Protein AF-A0A2I0QB72-F1 (afdb_monomer_lite)

pLDDT: mean 85.29, std 13.15, range [43.56, 97.94]

Secondary structure (DSSP, 8-state):
---HHHHHHHHTTEEPPPPS-TT--PPPPHHHH--TT-EEGGGT-TT--HHHHHHHSSSTT--HHHHHHHHHHHHHHHHHHHHIIIIITSTT--TTS--HHHHHHSGGGTHHHHHHHHHHHHHHHHHH-----TTTSTTT--HHHHHHHHHEEE-TTS-EEEE-HHHHHHHHHHHHHHHHSPPP---------

Foldseek 3Di:
DEDPVLLVVLLQQEAADDDPDPVDPADADPSRHGHPVNHYLCVLPVCLHLVNLLLLDADPPDHNVVSNVVSSVLSSVLSVVLCCLQAVPDPPHDPPDYCHVVSVVPVVLCSQLSSLSSNLVSLVSLLPGPDPPVVPCPDDRDNVVSVCQACNDADPVRHGPGHHSVNSNVVSSVSSNCVSPPDDPPPPDDPPD

Sequence (193 aa):
MYSSESISLLTNRIGWGELLNSEVTIVVSEDNLTATSLRKVNAFHSLASVENIYSAVAETDMEEAPFNEFLSSMRAQAVIEVMTAILDQHHLYDEAIDYSSIITAKVKIFDDAIGYCIAIKALELFISTGRKNLTERNASLNFQTLKVELEGAKNDKGFTIAKGIILKKELAIQKAQRILFPNEILINGDPIW

Structure (mmCIF, N/CA/C/O backbone):
data_AF-A0A2I0QB72-F1
#
_entry.id   AF-A0A2I0QB72-F1
#
loop_
_atom_site.group_PDB
_atom_site.id
_atom_site.type_symbol
_atom_site.label_atom_id
_atom_site.label_alt_id
_atom_site.label_comp_id
_atom_site.label_asym_id
_atom_site.label_entity_id
_atom_site.label_seq_id
_atom_site.pdbx_PDB_ins_code
_atom_site.Cartn_x
_atom_site.Cartn_y
_atom_site.Cartn_z
_atom_site.occupancy
_atom_site.B_iso_or_equiv
_atom_site.auth_seq_id
_atom_site.auth_comp_id
_atom_site.auth_asym_id
_atom_site.auth_atom_id
_atom_site.pdbx_PDB_model_num
ATOM 1 N N . MET A 1 1 ? 16.657 7.280 -10.598 1.00 82.12 1 MET A N 1
ATOM 2 C CA . MET A 1 1 ? 15.715 8.258 -9.992 1.00 82.12 1 MET A CA 1
ATOM 3 C C . MET A 1 1 ? 14.314 8.134 -10.599 1.00 82.12 1 MET A C 1
ATOM 5 O O . MET A 1 1 ? 14.160 7.544 -11.665 1.00 82.12 1 MET A O 1
ATOM 9 N N . TYR A 1 2 ? 13.292 8.685 -9.934 1.00 87.38 2 TYR A N 1
ATOM 10 C CA . TYR A 1 2 ? 11.917 8.802 -10.444 1.00 87.38 2 TYR A CA 1
ATOM 11 C C . TYR A 1 2 ? 11.277 10.131 -10.012 1.00 87.38 2 TYR A C 1
ATOM 13 O O . TYR A 1 2 ? 11.632 10.692 -8.975 1.00 87.38 2 TYR A O 1
ATOM 21 N N . SER A 1 3 ? 10.351 10.651 -10.819 1.00 87.88 3 SER A N 1
ATOM 22 C CA . SER A 1 3 ? 9.734 11.966 -10.616 1.00 87.88 3 SER A CA 1
ATOM 23 C C . SER A 1 3 ? 8.677 11.993 -9.501 1.00 87.88 3 SER A C 1
ATOM 25 O O . SER A 1 3 ? 8.011 10.995 -9.214 1.00 87.88 3 SER A O 1
ATOM 27 N N . SER A 1 4 ? 8.443 13.176 -8.920 1.00 87.69 4 SER A N 1
ATOM 28 C CA . SER A 1 4 ? 7.319 13.427 -7.998 1.00 87.69 4 SER A CA 1
ATOM 29 C C . SER A 1 4 ? 5.952 13.211 -8.659 1.00 87.69 4 SER A C 1
ATOM 31 O O . SER A 1 4 ? 4.985 12.825 -7.999 1.00 87.69 4 SER A O 1
ATOM 33 N N . GLU A 1 5 ? 5.876 13.400 -9.976 1.00 88.75 5 GLU A N 1
ATOM 34 C CA . GLU A 1 5 ? 4.700 13.081 -10.782 1.00 88.75 5 GLU A CA 1
ATOM 35 C C . GLU A 1 5 ? 4.398 11.577 -10.760 1.00 88.75 5 GLU A C 1
ATOM 37 O O . GLU A 1 5 ? 3.249 11.188 -10.562 1.00 88.75 5 GLU A O 1
ATOM 42 N N . SER A 1 6 ? 5.426 10.723 -10.855 1.00 88.25 6 SER A N 1
ATOM 43 C CA . SER A 1 6 ? 5.262 9.265 -10.762 1.00 88.25 6 SER A CA 1
ATOM 44 C C . SER A 1 6 ? 4.681 8.853 -9.403 1.00 88.25 6 SER A C 1
ATOM 46 O O . SER A 1 6 ? 3.774 8.024 -9.339 1.00 88.25 6 SER A O 1
ATOM 48 N N . ILE A 1 7 ? 5.143 9.479 -8.315 1.00 89.75 7 ILE A N 1
ATOM 49 C CA . ILE A 1 7 ? 4.622 9.251 -6.955 1.00 89.75 7 ILE A CA 1
ATOM 50 C C . ILE A 1 7 ? 3.162 9.711 -6.841 1.00 89.75 7 ILE A C 1
ATOM 52 O O . ILE A 1 7 ? 2.317 8.992 -6.301 1.00 89.75 7 ILE A O 1
ATOM 56 N N . SER A 1 8 ? 2.850 10.893 -7.375 1.00 89.88 8 SER A N 1
ATOM 57 C CA . SER A 1 8 ? 1.498 11.464 -7.340 1.00 89.88 8 SER A CA 1
ATOM 58 C C . SER A 1 8 ? 0.511 10.589 -8.112 1.00 89.88 8 SER A C 1
ATOM 60 O O . SER A 1 8 ? -0.581 10.287 -7.629 1.00 89.88 8 SER A O 1
ATOM 62 N N . LEU A 1 9 ? 0.932 10.096 -9.278 1.00 92.44 9 LEU A N 1
ATOM 63 C CA . LEU A 1 9 ? 0.144 9.177 -10.085 1.00 92.44 9 LEU A CA 1
ATOM 64 C C . LEU A 1 9 ? -0.150 7.883 -9.318 1.00 92.44 9 LEU A C 1
ATOM 66 O O . LEU A 1 9 ? -1.288 7.410 -9.329 1.00 92.44 9 LEU A O 1
ATOM 70 N N . LEU A 1 10 ? 0.853 7.319 -8.639 1.00 93.69 10 LEU A N 1
ATOM 71 C CA . LEU A 1 10 ? 0.703 6.082 -7.872 1.00 93.69 10 LEU A CA 1
ATOM 72 C C . LEU A 1 10 ? -0.165 6.255 -6.616 1.00 93.69 10 LEU A C 1
ATOM 74 O O . LEU A 1 10 ? -0.936 5.356 -6.281 1.00 93.69 10 LEU A O 1
ATOM 78 N N . THR A 1 11 ? -0.113 7.421 -5.967 1.00 93.62 11 THR A N 1
ATOM 79 C CA . THR A 1 11 ? -0.928 7.745 -4.776 1.00 93.62 11 THR A CA 1
ATOM 80 C C . THR A 1 11 ? -2.422 7.647 -5.058 1.00 93.62 11 THR A C 1
ATOM 82 O O . THR A 1 11 ? -3.173 7.101 -4.250 1.00 93.62 11 THR A O 1
ATOM 85 N N . ASN A 1 12 ? -2.844 8.062 -6.251 1.00 92.00 12 ASN A N 1
ATOM 86 C CA . ASN A 1 12 ? -4.247 8.038 -6.658 1.00 92.00 12 ASN A CA 1
ATOM 87 C C . ASN A 1 12 ? -4.675 6.707 -7.302 1.00 92.00 12 ASN A C 1
ATOM 89 O O . ASN A 1 12 ? -5.779 6.602 -7.846 1.00 92.00 12 ASN A O 1
ATOM 93 N N . ARG A 1 13 ? -3.826 5.668 -7.295 1.00 94.62 13 ARG A N 1
ATOM 94 C CA . ARG A 1 13 ? -4.185 4.346 -7.842 1.00 94.62 13 ARG A CA 1
ATOM 95 C C . ARG A 1 13 ? -5.214 3.652 -6.973 1.00 94.62 13 ARG A C 1
ATOM 97 O O . ARG A 1 13 ? -6.205 3.162 -7.512 1.00 94.62 13 ARG A O 1
ATOM 104 N N . ILE A 1 14 ? -4.991 3.615 -5.662 1.00 96.00 14 ILE A N 1
ATOM 105 C CA . ILE A 1 14 ? -5.842 2.914 -4.697 1.00 96.00 14 ILE A CA 1
ATOM 106 C C . ILE A 1 14 ? -6.618 3.943 -3.872 1.00 96.00 14 ILE A C 1
ATOM 108 O O . ILE A 1 14 ? -6.032 4.866 -3.309 1.00 96.00 14 ILE A O 1
ATOM 112 N N . GLY A 1 15 ? -7.937 3.782 -3.804 1.00 94.06 15 GLY A N 1
ATOM 113 C CA . GLY A 1 15 ? -8.815 4.649 -3.013 1.00 94.06 15 GLY A CA 1
ATOM 114 C C . GLY A 1 15 ? -9.387 3.939 -1.793 1.00 94.06 15 GLY A C 1
ATOM 115 O O . GLY A 1 15 ? -9.301 2.716 -1.653 1.00 94.06 15 GLY A O 1
ATOM 116 N N . TRP A 1 16 ? -10.018 4.706 -0.919 1.00 94.25 16 TRP A N 1
ATOM 117 C CA . TRP A 1 16 ? -10.767 4.201 0.221 1.00 94.25 16 TRP A CA 1
ATOM 118 C C . TRP A 1 16 ? -12.154 3.705 -0.202 1.00 94.25 16 TRP A C 1
ATOM 120 O O . TRP A 1 16 ? -12.750 4.180 -1.179 1.00 94.25 16 TRP A O 1
ATOM 130 N N . GLY A 1 17 ? -12.633 2.673 0.494 1.00 87.94 17 GLY A N 1
ATOM 131 C CA . GLY A 1 17 ? -13.992 2.167 0.319 1.00 87.94 17 GLY A CA 1
ATOM 132 C C . GLY A 1 17 ? -15.017 3.137 0.900 1.00 87.94 17 GLY A C 1
ATOM 133 O O . GLY A 1 17 ? -14.684 3.939 1.770 1.00 87.94 17 GLY A O 1
ATOM 134 N N . GLU A 1 18 ? -16.249 3.053 0.408 1.00 83.31 18 GLU A N 1
ATOM 135 C CA . GLU A 1 18 ? -17.384 3.722 1.046 1.00 83.31 18 GLU A CA 1
ATOM 136 C C . GLU A 1 18 ? -17.623 3.154 2.446 1.00 83.31 18 GLU A C 1
ATOM 138 O O . GLU A 1 18 ? -17.204 2.032 2.756 1.00 83.31 18 GLU A O 1
ATOM 143 N N . LEU A 1 19 ? -18.308 3.940 3.275 1.00 81.31 19 LEU A N 1
ATOM 144 C CA . LEU A 1 19 ? -18.698 3.512 4.607 1.00 81.31 19 LEU A CA 1
ATOM 145 C C . LEU A 1 19 ? -19.712 2.362 4.506 1.00 81.31 19 LEU A C 1
ATOM 147 O O . LEU A 1 19 ? -20.738 2.458 3.839 1.00 81.31 19 LEU A O 1
ATOM 151 N N . LEU A 1 20 ? -19.398 1.265 5.178 1.00 73.94 20 LEU A N 1
ATOM 152 C CA . LEU A 1 20 ? -20.201 0.069 5.366 1.00 73.94 20 LEU A CA 1
ATOM 153 C C . LEU A 1 20 ? -21.247 0.251 6.473 1.00 73.94 20 LEU A C 1
ATOM 155 O O . LEU A 1 20 ? -22.290 -0.398 6.415 1.00 73.94 20 LEU A O 1
ATOM 159 N N . ASN A 1 21 ? -20.978 1.096 7.479 1.00 70.56 21 ASN A N 1
ATOM 160 C CA . ASN A 1 21 ? -21.914 1.367 8.574 1.00 70.56 21 ASN A CA 1
ATOM 161 C C . ASN A 1 21 ? -22.437 2.812 8.530 1.00 70.56 21 ASN A C 1
ATOM 163 O O . ASN A 1 21 ? -21.672 3.766 8.652 1.00 70.56 21 ASN A O 1
ATOM 167 N N . SER A 1 22 ? -23.760 2.961 8.420 1.00 63.12 22 SER A N 1
ATOM 168 C CA . SER A 1 22 ? -24.466 4.248 8.409 1.00 63.12 22 SER A CA 1
ATOM 169 C C . SER A 1 22 ? -24.467 4.985 9.754 1.00 63.12 22 SER A C 1
ATOM 171 O O . SER A 1 22 ? -24.901 6.130 9.815 1.00 63.12 22 SER A O 1
ATOM 173 N N . GLU A 1 23 ? -24.034 4.338 10.838 1.00 69.00 23 GLU A N 1
ATOM 174 C CA . GLU A 1 23 ? -23.958 4.942 12.177 1.00 69.00 23 GLU A CA 1
ATOM 175 C C . GLU A 1 23 ? -22.730 5.848 12.362 1.00 69.00 23 GLU A C 1
ATOM 177 O O . GLU A 1 23 ? -22.681 6.640 13.300 1.00 69.00 23 GLU A O 1
ATOM 182 N N . VAL A 1 24 ? -21.740 5.754 11.468 1.00 68.50 24 VAL A N 1
ATOM 183 C CA . VAL A 1 24 ? -20.524 6.570 11.513 1.00 68.50 24 VAL A CA 1
ATOM 184 C C . VAL A 1 24 ? -20.750 7.856 10.716 1.00 68.50 24 VAL A C 1
ATOM 186 O O . VAL A 1 24 ? -20.914 7.820 9.501 1.00 68.50 24 VAL A O 1
ATOM 189 N N . THR A 1 25 ? -20.736 9.008 11.388 1.00 72.69 25 THR A N 1
ATOM 190 C CA . THR A 1 25 ? -21.091 10.316 10.800 1.00 72.69 25 THR A CA 1
ATOM 191 C C . THR A 1 25 ? -19.947 11.024 10.065 1.00 72.69 25 THR A C 1
ATOM 193 O O . THR A 1 25 ? -20.031 12.222 9.825 1.00 72.69 25 THR A O 1
ATOM 196 N N . ILE A 1 26 ? -18.859 10.329 9.736 1.00 81.31 26 ILE A N 1
ATOM 197 C CA . ILE A 1 26 ? -17.679 10.945 9.113 1.00 81.31 26 ILE A CA 1
ATOM 198 C C . ILE A 1 26 ? -17.915 11.116 7.618 1.00 81.31 26 ILE A C 1
ATOM 200 O O . ILE A 1 26 ? -18.287 10.160 6.940 1.00 81.31 26 ILE A O 1
ATOM 204 N N . VAL A 1 27 ? -17.588 12.281 7.068 1.00 86.25 27 VAL A N 1
ATOM 205 C CA . VAL A 1 27 ? -17.553 12.469 5.615 1.00 86.25 27 VAL A CA 1
ATOM 206 C C . VAL A 1 27 ? -16.140 12.223 5.075 1.00 86.25 27 VAL A C 1
ATOM 208 O O . VAL A 1 27 ? -15.171 12.891 5.441 1.00 86.25 27 VAL A O 1
ATOM 211 N N . VAL A 1 28 ? -16.012 11.246 4.175 1.00 89.50 28 VAL A N 1
ATOM 212 C CA . VAL A 1 28 ? -14.771 10.990 3.427 1.00 89.50 28 VAL A CA 1
ATOM 213 C C . VAL A 1 28 ? -14.765 11.854 2.170 1.00 89.50 28 VAL A C 1
ATOM 215 O O . VAL A 1 28 ? -15.741 11.869 1.421 1.00 89.50 28 VAL A O 1
ATOM 218 N N . SER A 1 29 ? -13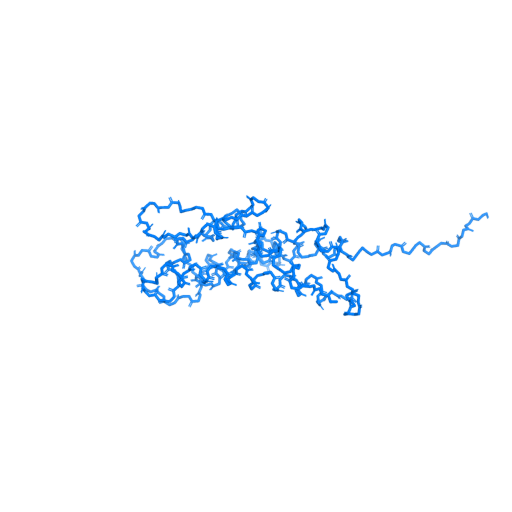.665 12.561 1.925 1.00 91.81 29 SER A N 1
ATOM 219 C CA . SER A 1 29 ? -13.504 13.413 0.751 1.00 91.81 29 SER A CA 1
ATOM 220 C C . SER A 1 29 ? -13.508 12.602 -0.547 1.00 91.81 29 SER A C 1
ATOM 222 O O . SER A 1 29 ? -13.071 11.446 -0.597 1.00 91.81 29 SER A O 1
ATOM 224 N N . GLU A 1 30 ? -13.953 13.231 -1.635 1.00 89.19 30 GLU A N 1
ATOM 225 C CA . GLU A 1 30 ? -13.974 12.612 -2.964 1.00 89.19 30 GLU A CA 1
ATOM 226 C C . GLU A 1 30 ? -12.576 12.153 -3.408 1.00 89.19 30 GLU A C 1
ATOM 228 O O . GLU A 1 30 ? -12.435 11.072 -3.978 1.00 89.19 30 GLU A O 1
ATOM 233 N N . ASP A 1 31 ? -11.525 12.899 -3.061 1.00 89.56 31 ASP A N 1
ATOM 234 C CA . ASP A 1 31 ? -10.129 12.543 -3.355 1.00 89.56 31 ASP A CA 1
ATOM 235 C C . ASP A 1 31 ? -9.683 11.248 -2.660 1.00 89.56 31 ASP A C 1
ATOM 237 O O . ASP A 1 31 ? -8.856 10.485 -3.175 1.00 89.56 31 ASP A O 1
ATOM 241 N N . ASN A 1 32 ? -10.222 10.977 -1.470 1.00 91.19 32 ASN A N 1
ATOM 242 C CA . ASN A 1 32 ? -9.961 9.746 -0.734 1.00 91.19 32 ASN A CA 1
ATOM 243 C C . ASN A 1 32 ? -10.763 8.571 -1.278 1.00 91.19 32 ASN A C 1
ATOM 245 O O . ASN A 1 32 ? -10.250 7.452 -1.305 1.00 91.19 32 ASN A O 1
ATOM 249 N N . LEU A 1 33 ? -11.978 8.811 -1.762 1.00 90.88 33 LEU A N 1
ATOM 250 C CA . LEU A 1 33 ? -12.789 7.781 -2.400 1.00 90.88 33 LEU A CA 1
ATOM 251 C C . LEU A 1 33 ? -12.292 7.470 -3.816 1.00 90.88 33 LEU A C 1
ATOM 253 O O . LEU A 1 33 ? -12.335 6.318 -4.247 1.00 90.88 33 LEU A O 1
ATOM 257 N N . THR A 1 34 ? -11.785 8.443 -4.558 1.00 89.94 34 THR A N 1
ATOM 258 C CA . THR A 1 34 ? -11.419 8.248 -5.960 1.00 89.94 34 THR A CA 1
ATOM 259 C C . THR A 1 34 ? -10.206 7.327 -6.100 1.00 89.94 34 THR A C 1
ATOM 261 O O . THR A 1 34 ? -9.192 7.464 -5.416 1.00 89.94 34 THR A O 1
ATOM 264 N N . ALA A 1 35 ? -10.320 6.351 -7.004 1.00 91.25 35 ALA A N 1
ATOM 265 C CA . ALA A 1 35 ? -9.272 5.383 -7.305 1.00 91.25 35 ALA A CA 1
ATOM 266 C C . ALA A 1 35 ? -9.125 5.234 -8.819 1.00 91.25 35 ALA A C 1
ATOM 268 O O . ALA A 1 35 ? -10.000 4.673 -9.478 1.00 91.25 35 ALA A O 1
ATOM 269 N N . THR A 1 36 ? -7.998 5.658 -9.387 1.00 92.38 36 THR A N 1
ATOM 270 C CA . THR A 1 36 ? -7.746 5.532 -10.837 1.00 92.38 36 THR A CA 1
ATOM 271 C C . THR A 1 36 ? -7.587 4.077 -11.294 1.00 92.38 36 THR A C 1
ATOM 273 O O . THR A 1 36 ? -7.742 3.776 -12.477 1.00 92.38 36 THR A O 1
ATOM 276 N N . SER A 1 37 ? -7.289 3.144 -10.381 1.00 90.62 37 SER A N 1
ATOM 277 C CA . SER A 1 37 ? -7.318 1.701 -10.667 1.00 90.62 37 SER A CA 1
ATOM 278 C C . SER A 1 37 ? -8.703 1.068 -10.485 1.00 90.62 37 SER A C 1
ATOM 280 O O . SER A 1 37 ? -8.861 -0.112 -10.792 1.00 90.62 37 SER A O 1
ATOM 282 N N . LEU A 1 38 ? -9.679 1.823 -9.961 1.00 91.25 38 LEU A N 1
ATOM 283 C CA . LEU A 1 38 ? -10.975 1.353 -9.451 1.00 91.25 38 LEU A CA 1
ATOM 284 C C . LEU A 1 38 ? -10.880 0.392 -8.252 1.00 91.25 38 LEU A C 1
ATOM 286 O O . LEU A 1 38 ? -11.895 -0.128 -7.791 1.00 91.25 38 LEU A O 1
ATOM 290 N N . ARG A 1 39 ? -9.678 0.151 -7.717 1.00 94.00 39 ARG A N 1
ATOM 291 C CA . ARG A 1 39 ? -9.465 -0.739 -6.574 1.00 94.00 39 ARG A CA 1
ATOM 292 C C . ARG A 1 39 ? -9.509 0.031 -5.267 1.00 94.00 39 ARG A C 1
ATOM 294 O O . ARG A 1 39 ? -9.028 1.161 -5.167 1.00 94.00 39 ARG A O 1
ATOM 301 N N . LYS A 1 40 ? -10.056 -0.634 -4.256 1.00 95.00 40 LYS A N 1
ATOM 302 C CA . LYS A 1 40 ? -10.287 -0.081 -2.926 1.00 95.00 40 LYS A CA 1
ATOM 303 C C . LYS A 1 40 ? -9.481 -0.833 -1.872 1.00 95.00 40 LYS A C 1
ATOM 305 O O . LYS A 1 40 ? -9.254 -2.031 -2.030 1.00 95.00 40 LYS A O 1
ATOM 310 N N . VAL A 1 41 ? -9.060 -0.152 -0.806 1.00 93.50 41 VAL A N 1
ATOM 311 C CA . VAL A 1 41 ? -8.219 -0.742 0.260 1.00 93.50 41 VAL A CA 1
ATOM 312 C C . VAL A 1 41 ? -8.868 -1.976 0.905 1.00 93.50 41 VAL A C 1
ATOM 314 O O . VAL A 1 41 ? -8.202 -2.992 1.100 1.00 93.50 41 VAL A O 1
ATOM 317 N N . ASN A 1 42 ? -10.178 -1.942 1.149 1.00 90.50 42 ASN A N 1
ATOM 318 C CA . ASN A 1 42 ? -10.929 -3.054 1.743 1.00 90.50 42 ASN A CA 1
ATOM 319 C C . ASN A 1 42 ? -10.903 -4.347 0.899 1.00 90.50 42 ASN A C 1
ATOM 321 O O . ASN A 1 42 ? -11.087 -5.436 1.439 1.00 90.50 42 ASN A O 1
ATOM 325 N N . ALA A 1 43 ? -10.623 -4.258 -0.406 1.00 92.56 43 ALA A N 1
ATOM 326 C CA . ALA A 1 43 ? -10.431 -5.429 -1.263 1.00 92.56 43 ALA A CA 1
ATOM 327 C C . ALA A 1 43 ? -9.111 -6.173 -0.977 1.00 92.56 43 ALA A C 1
ATOM 329 O O . ALA A 1 43 ? -8.970 -7.340 -1.340 1.00 92.56 43 ALA A O 1
ATOM 330 N N . PHE A 1 44 ? -8.140 -5.512 -0.340 1.00 94.00 44 PHE A N 1
ATOM 331 C CA . PHE A 1 44 ? -6.855 -6.103 0.044 1.00 94.00 44 PHE A CA 1
ATOM 332 C C . PHE A 1 44 ? -6.890 -6.708 1.447 1.00 94.00 44 PHE A C 1
ATOM 334 O O . PHE A 1 44 ? -6.203 -7.700 1.701 1.00 94.00 44 PHE A O 1
ATOM 341 N N . HIS A 1 45 ? -7.699 -6.133 2.340 1.00 91.69 45 HIS A N 1
ATOM 342 C CA . HIS A 1 45 ? -7.992 -6.689 3.654 1.00 91.69 45 HIS A CA 1
ATOM 343 C C . HIS A 1 45 ? -9.322 -6.149 4.188 1.00 91.69 45 HIS A C 1
ATOM 345 O O . HIS A 1 45 ? -9.507 -4.936 4.259 1.00 91.69 45 HIS A O 1
ATOM 351 N N . SER A 1 46 ? -10.219 -7.029 4.634 1.00 88.50 46 SER A N 1
ATOM 352 C CA . SER A 1 46 ? -11.569 -6.649 5.082 1.00 88.50 46 SER A CA 1
ATOM 353 C C . SER A 1 46 ? -11.567 -5.690 6.275 1.00 88.50 46 SER A C 1
ATOM 355 O O . SER A 1 46 ? -12.383 -4.778 6.327 1.00 88.50 46 SER A O 1
ATOM 357 N N . LEU A 1 47 ? -10.628 -5.861 7.214 1.00 86.88 47 LEU A N 1
ATOM 358 C CA . LEU A 1 47 ? -10.498 -4.971 8.375 1.00 86.88 47 LEU A CA 1
ATOM 359 C C . LEU A 1 47 ? -9.969 -3.571 8.028 1.00 86.88 47 LEU A C 1
ATOM 361 O O . LEU A 1 47 ? -10.144 -2.659 8.829 1.00 86.88 47 LEU A O 1
ATOM 365 N N . ALA A 1 48 ? -9.340 -3.378 6.865 1.00 89.81 48 ALA A N 1
ATOM 366 C CA . ALA A 1 48 ? -8.795 -2.086 6.449 1.00 89.81 48 ALA A CA 1
ATOM 367 C C . ALA A 1 48 ? -9.896 -1.192 5.841 1.00 89.81 48 ALA A C 1
ATOM 369 O O . ALA A 1 48 ? -9.829 -0.787 4.678 1.00 89.81 48 ALA A O 1
ATOM 370 N N . SER A 1 49 ? -10.938 -0.935 6.634 1.00 89.88 49 SER A N 1
ATOM 371 C CA . SER A 1 49 ? -12.051 -0.042 6.317 1.00 89.88 49 SER A CA 1
ATOM 372 C C . SER A 1 49 ? -11.878 1.311 7.012 1.00 89.88 49 SER A C 1
ATOM 374 O O . SER A 1 49 ? -11.143 1.429 7.997 1.00 89.88 49 SER A O 1
ATOM 376 N N . VAL A 1 50 ? -12.551 2.340 6.498 1.00 90.62 50 VAL A N 1
ATOM 377 C CA . VAL A 1 50 ? -12.422 3.712 7.009 1.00 90.62 50 VAL A CA 1
ATOM 378 C C . VAL A 1 50 ? -12.917 3.820 8.456 1.00 90.62 50 VAL A C 1
ATOM 380 O O . VAL A 1 50 ? -12.292 4.491 9.270 1.00 90.62 50 VAL A O 1
ATOM 383 N N . GLU A 1 51 ? -13.980 3.106 8.811 1.00 86.38 51 GLU A N 1
ATOM 384 C CA . GLU A 1 51 ? -14.584 3.093 10.149 1.00 86.38 51 GLU A CA 1
ATOM 385 C C . GLU A 1 51 ? -13.652 2.488 11.189 1.00 86.38 51 GLU A C 1
ATOM 387 O O . GLU A 1 51 ? -13.496 3.026 12.287 1.00 86.38 51 GLU A O 1
ATOM 392 N N . ASN A 1 52 ? -13.003 1.377 10.834 1.00 85.75 52 ASN A N 1
ATOM 393 C CA . ASN A 1 52 ? -12.037 0.733 11.713 1.00 85.75 52 ASN A CA 1
ATOM 394 C C . ASN A 1 52 ? -10.829 1.649 11.931 1.00 85.75 52 ASN A C 1
ATOM 396 O O . ASN A 1 52 ? -10.327 1.749 13.049 1.00 85.75 52 ASN A O 1
ATOM 400 N N . ILE A 1 53 ? -10.398 2.365 10.886 1.00 88.88 53 ILE A N 1
ATOM 401 C CA . ILE A 1 53 ? -9.320 3.357 10.976 1.00 88.88 53 ILE A CA 1
ATOM 402 C C . ILE A 1 53 ? -9.725 4.523 11.875 1.00 88.88 53 ILE A C 1
ATOM 404 O O . ILE A 1 53 ? -8.986 4.837 12.805 1.00 88.88 53 ILE A O 1
ATOM 408 N N . TYR A 1 54 ? -10.901 5.116 11.675 1.00 87.12 54 TYR A N 1
ATOM 409 C CA . TYR A 1 54 ? -11.382 6.208 12.524 1.00 87.12 54 TYR A CA 1
ATOM 410 C C . TYR A 1 54 ? -11.539 5.795 13.990 1.00 87.12 54 TYR A C 1
ATOM 412 O O . TYR A 1 54 ? -11.197 6.530 14.914 1.00 87.12 54 TYR A O 1
ATOM 420 N N . SER A 1 55 ? -11.998 4.570 14.227 1.00 81.50 55 SER A N 1
ATOM 421 C CA . SER A 1 55 ? -12.108 4.033 15.584 1.00 81.50 55 SER A CA 1
ATOM 422 C C . SER A 1 55 ? -10.736 3.866 16.250 1.00 81.50 55 SER A C 1
ATOM 424 O O . SER A 1 55 ? -10.630 3.925 17.478 1.00 81.50 55 SER A O 1
ATOM 426 N N . ALA A 1 56 ? -9.680 3.684 15.453 1.00 82.56 56 ALA A N 1
ATOM 427 C CA . ALA A 1 56 ? -8.328 3.398 15.914 1.00 82.56 56 ALA A CA 1
ATOM 428 C C . ALA A 1 56 ? -7.401 4.619 16.019 1.00 82.56 56 ALA A C 1
ATOM 430 O O . ALA A 1 56 ? -6.412 4.530 16.756 1.00 82.56 56 ALA A O 1
ATOM 431 N N . VAL A 1 57 ? -7.683 5.740 15.337 1.00 83.88 57 VAL A N 1
ATOM 432 C CA . VAL A 1 57 ? -6.876 6.969 15.479 1.00 83.88 57 VAL A CA 1
ATOM 433 C C . VAL A 1 57 ? -6.864 7.453 16.932 1.00 83.88 57 VAL A C 1
ATOM 435 O O . VAL A 1 57 ? -7.776 7.166 17.696 1.00 83.88 57 VAL A O 1
ATOM 438 N N . ALA A 1 58 ? -5.809 8.151 17.357 1.00 75.75 58 ALA A N 1
ATOM 439 C CA . ALA A 1 58 ? -5.650 8.539 18.761 1.00 75.75 58 ALA A CA 1
ATOM 440 C C . ALA A 1 58 ? -6.633 9.644 19.199 1.00 75.75 58 ALA A C 1
ATOM 442 O O . ALA A 1 58 ? -7.175 9.584 20.305 1.00 75.75 58 ALA A O 1
ATOM 443 N N . GLU A 1 59 ? -6.877 10.625 18.329 1.00 78.50 59 GLU A N 1
ATOM 444 C CA . GLU A 1 59 ? -7.668 11.831 18.603 1.00 78.50 59 GLU A CA 1
ATOM 445 C C . GLU A 1 59 ? -9.173 11.561 18.576 1.00 78.50 59 GLU A C 1
ATOM 447 O O . GLU A 1 59 ? -9.708 11.032 17.596 1.00 78.50 59 GLU A O 1
ATOM 452 N N . THR A 1 60 ? -9.839 11.785 19.713 1.00 67.06 60 THR A N 1
ATOM 453 C CA . THR A 1 60 ? -11.275 11.494 19.883 1.00 67.06 60 THR A CA 1
ATOM 454 C C . THR A 1 60 ? -12.058 12.567 19.171 1.00 67.06 60 THR A C 1
ATOM 456 O O . THR A 1 60 ? -11.759 13.739 19.357 1.00 67.06 60 THR A O 1
ATOM 459 N N . ASP A 1 61 ? -13.002 12.142 18.333 1.00 72.38 61 ASP A N 1
ATOM 460 C CA . ASP A 1 61 ? -13.794 13.029 17.485 1.00 72.38 61 ASP A CA 1
ATOM 461 C C . ASP A 1 61 ? -12.928 13.876 16.541 1.00 72.38 61 ASP A C 1
ATOM 463 O O . ASP A 1 61 ? -13.170 15.066 16.354 1.00 72.38 61 ASP A O 1
ATOM 467 N N . MET A 1 62 ? -11.903 13.248 15.944 1.00 82.06 62 MET A N 1
ATOM 468 C CA . MET A 1 62 ? -11.075 13.875 14.913 1.00 82.06 62 MET A CA 1
ATOM 469 C C . MET A 1 62 ? -11.974 14.510 13.846 1.00 82.06 62 MET A C 1
ATOM 471 O O . MET A 1 62 ? -12.860 13.847 13.294 1.00 82.06 62 MET A O 1
ATOM 475 N N . GLU A 1 63 ? -11.727 15.788 13.570 1.00 87.12 63 GLU A N 1
ATOM 476 C CA . GLU A 1 63 ? -12.460 16.540 12.558 1.00 87.12 63 GLU A CA 1
ATOM 477 C C . GLU A 1 63 ? -12.263 15.928 11.160 1.00 87.12 63 GLU A C 1
ATOM 479 O O . GLU A 1 63 ? -11.252 15.282 10.861 1.00 87.12 63 GLU A O 1
ATOM 484 N N . GLU A 1 64 ? -13.225 16.160 10.267 1.00 89.12 64 GLU A N 1
ATOM 485 C CA . GLU A 1 64 ? -13.238 15.559 8.930 1.00 89.12 64 GLU A CA 1
ATOM 486 C C . GLU A 1 64 ? -11.996 15.917 8.106 1.00 89.12 64 GLU A C 1
ATOM 488 O O . GLU A 1 64 ? -11.438 15.051 7.431 1.00 89.12 64 GLU A O 1
ATOM 493 N N . ALA A 1 65 ? -11.541 17.172 8.154 1.00 91.50 65 ALA A N 1
ATOM 494 C CA . ALA A 1 65 ? -10.378 17.614 7.387 1.00 91.50 65 ALA A CA 1
ATOM 495 C C . ALA A 1 65 ? -9.078 16.917 7.851 1.00 91.50 65 ALA A C 1
ATOM 497 O O . ALA A 1 65 ? -8.470 16.228 7.025 1.00 91.50 65 ALA A O 1
ATOM 498 N N . PRO A 1 66 ? -8.695 16.959 9.145 1.00 92.00 66 PRO A N 1
ATOM 499 C CA . PRO A 1 66 ? -7.562 16.190 9.669 1.00 92.00 66 PRO A CA 1
ATOM 500 C C . PRO A 1 66 ? -7.651 14.686 9.392 1.00 92.00 66 PRO A C 1
ATOM 502 O O . PRO A 1 66 ? -6.647 14.053 9.059 1.00 92.00 66 PRO A O 1
ATOM 505 N N . PHE A 1 67 ? -8.848 14.097 9.471 1.00 92.38 67 PHE A N 1
ATOM 506 C CA . PHE A 1 67 ? -9.017 12.675 9.184 1.00 92.38 67 PHE A CA 1
ATOM 507 C C . PHE A 1 67 ? -8.791 12.346 7.704 1.00 92.38 67 PHE A C 1
ATOM 509 O O . PHE A 1 67 ? -8.114 11.372 7.370 1.00 92.38 67 PH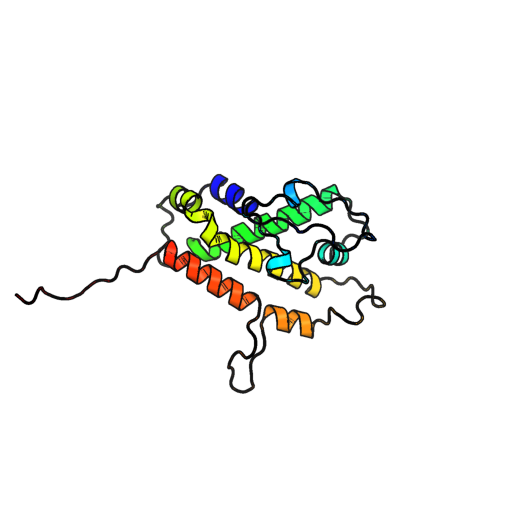E A O 1
ATOM 516 N N . ASN A 1 68 ? -9.296 13.176 6.793 1.00 94.19 68 ASN A N 1
ATOM 517 C CA . ASN A 1 68 ? -9.065 13.002 5.362 1.00 94.19 68 ASN A CA 1
ATOM 518 C C . ASN A 1 68 ? -7.596 13.230 4.969 1.00 94.19 68 ASN A C 1
ATOM 520 O O . ASN A 1 68 ? -7.080 12.534 4.083 1.00 94.19 68 ASN A O 1
ATOM 524 N N . GLU A 1 69 ? -6.902 14.147 5.642 1.00 94.50 69 GLU A N 1
ATOM 525 C CA . GLU A 1 69 ? -5.453 14.315 5.512 1.00 94.50 69 GLU A CA 1
ATOM 526 C C . GLU A 1 69 ? -4.705 13.079 6.017 1.00 94.50 69 GLU A C 1
ATOM 528 O O . GLU A 1 69 ? -3.810 12.577 5.334 1.00 94.50 69 GLU A O 1
ATOM 533 N N . PHE A 1 70 ? -5.119 12.517 7.156 1.00 94.19 70 PHE A N 1
ATOM 534 C CA . PHE A 1 70 ? -4.555 11.281 7.690 1.00 94.19 70 PHE A CA 1
ATOM 535 C C . PHE A 1 70 ? -4.699 10.119 6.695 1.00 94.19 70 PHE A C 1
ATOM 537 O O . PHE A 1 70 ? -3.702 9.479 6.347 1.00 94.19 70 PHE A O 1
ATOM 544 N N . LEU A 1 71 ? -5.899 9.903 6.150 1.00 94.88 71 LEU A N 1
ATOM 545 C CA . LEU A 1 71 ? -6.167 8.895 5.118 1.00 94.88 71 LEU A CA 1
ATOM 546 C C . LEU A 1 71 ? -5.318 9.099 3.851 1.00 94.88 71 LEU A C 1
ATOM 548 O O . LEU A 1 71 ? -4.813 8.129 3.274 1.00 94.88 71 LEU A O 1
ATOM 552 N N . SER A 1 72 ? -5.129 10.348 3.423 1.00 94.94 72 SER A N 1
ATOM 553 C CA . SER A 1 72 ? -4.269 10.686 2.282 1.00 94.94 72 SER A CA 1
ATOM 554 C C . SER A 1 72 ? -2.798 10.402 2.585 1.00 94.94 72 SER A C 1
ATOM 556 O O . SER A 1 72 ? -2.093 9.813 1.762 1.00 94.94 72 SER A O 1
ATOM 558 N N . SER A 1 73 ? -2.343 10.738 3.795 1.00 95.12 73 SER A N 1
ATOM 559 C CA . SER A 1 73 ? -0.969 10.504 4.241 1.00 95.12 73 SER A CA 1
ATOM 560 C C . SER A 1 73 ? -0.628 9.013 4.295 1.00 95.12 73 SER A C 1
ATOM 562 O O . SER A 1 73 ? 0.453 8.622 3.855 1.00 95.12 73 SER A O 1
ATOM 564 N N . MET A 1 74 ? -1.565 8.158 4.730 1.00 95.44 74 MET A N 1
ATOM 565 C CA . MET A 1 74 ? -1.378 6.704 4.736 1.00 95.44 74 MET A CA 1
ATOM 566 C C . MET A 1 74 ? -1.129 6.162 3.324 1.00 95.44 74 MET A C 1
ATOM 568 O O . MET A 1 74 ? -0.240 5.329 3.133 1.00 95.44 74 MET A O 1
ATOM 572 N N . ARG A 1 75 ? -1.880 6.650 2.325 1.00 95.44 75 ARG A N 1
ATOM 573 C CA . ARG A 1 75 ? -1.685 6.268 0.917 1.00 95.44 75 ARG A CA 1
ATOM 574 C C . ARG A 1 75 ? -0.329 6.731 0.394 1.00 95.44 75 ARG A C 1
ATOM 576 O O . ARG A 1 75 ? 0.406 5.923 -0.169 1.00 95.44 75 ARG A O 1
ATOM 583 N N . ALA A 1 76 ? 0.028 7.993 0.626 1.00 95.31 76 ALA A N 1
ATOM 584 C CA . ALA A 1 76 ? 1.302 8.553 0.178 1.00 95.31 76 ALA A CA 1
ATOM 585 C C . ALA A 1 76 ? 2.505 7.805 0.782 1.00 95.31 76 ALA A C 1
ATOM 587 O O . ALA A 1 76 ? 3.427 7.418 0.065 1.00 95.31 76 ALA A O 1
ATOM 588 N N . GLN A 1 77 ? 2.466 7.518 2.087 1.00 96.00 77 GLN A N 1
ATOM 589 C CA . GLN A 1 77 ? 3.508 6.739 2.763 1.00 96.00 77 GLN A CA 1
ATOM 590 C C . GLN A 1 77 ? 3.626 5.322 2.195 1.00 96.00 77 GLN A C 1
ATOM 592 O O . GLN A 1 77 ? 4.736 4.829 2.009 1.00 96.00 77 GLN A O 1
ATOM 597 N N . ALA A 1 78 ? 2.499 4.665 1.903 1.00 97.06 78 ALA A N 1
ATOM 598 C CA . ALA A 1 78 ? 2.507 3.330 1.317 1.00 97.06 78 ALA A CA 1
ATOM 599 C C . ALA A 1 78 ? 3.126 3.312 -0.089 1.00 97.06 78 ALA A C 1
ATOM 601 O O . ALA A 1 78 ? 3.877 2.395 -0.415 1.00 97.06 78 ALA A O 1
ATOM 602 N N . VAL A 1 79 ? 2.860 4.332 -0.910 1.00 96.50 79 VAL A N 1
ATOM 603 C CA . VAL A 1 79 ? 3.491 4.470 -2.231 1.00 96.50 79 VAL A CA 1
ATOM 604 C C . VAL A 1 79 ? 4.997 4.622 -2.106 1.00 96.50 79 VAL A C 1
ATOM 606 O O . VAL A 1 79 ? 5.720 3.908 -2.792 1.00 96.50 79 VAL A O 1
ATOM 609 N N . ILE A 1 80 ? 5.468 5.513 -1.232 1.00 95.25 80 ILE A N 1
ATOM 610 C CA . ILE A 1 80 ? 6.905 5.740 -1.031 1.00 95.25 80 ILE A CA 1
ATOM 611 C C . ILE A 1 80 ? 7.582 4.441 -0.587 1.00 95.25 80 ILE A C 1
ATOM 613 O O . ILE A 1 80 ? 8.566 4.028 -1.189 1.00 95.25 80 ILE A O 1
ATOM 617 N N . GLU A 1 81 ? 7.015 3.745 0.400 1.00 96.44 81 GLU A N 1
ATOM 618 C CA . GLU A 1 81 ? 7.564 2.478 0.892 1.00 96.44 81 GLU A CA 1
ATOM 619 C C . GLU A 1 81 ? 7.641 1.411 -0.211 1.00 96.44 81 GLU A C 1
ATOM 621 O O . GLU A 1 81 ? 8.651 0.720 -0.350 1.00 96.44 81 GLU A O 1
ATOM 626 N N . VAL A 1 82 ? 6.593 1.289 -1.029 1.00 96.75 82 VAL A N 1
ATOM 627 C CA . VAL A 1 82 ? 6.551 0.332 -2.141 1.00 96.75 82 VAL A CA 1
ATOM 628 C C . VAL A 1 82 ? 7.534 0.704 -3.247 1.00 96.75 82 VAL A C 1
ATOM 630 O O . VAL A 1 82 ? 8.193 -0.180 -3.791 1.00 96.75 82 VAL A O 1
ATOM 633 N N . MET A 1 83 ? 7.660 1.990 -3.566 1.00 94.56 83 MET A N 1
ATOM 634 C CA . MET A 1 83 ? 8.624 2.493 -4.542 1.00 94.56 83 MET A CA 1
ATOM 635 C C . MET A 1 83 ? 10.054 2.202 -4.097 1.00 94.56 83 MET A C 1
ATOM 637 O O . MET A 1 83 ? 10.818 1.622 -4.865 1.00 94.56 83 MET A O 1
ATOM 641 N N . THR A 1 84 ? 10.381 2.496 -2.839 1.00 94.62 84 THR A N 1
ATOM 642 C CA . THR A 1 84 ? 11.686 2.181 -2.256 1.00 94.62 84 THR A CA 1
ATOM 643 C C . THR A 1 84 ? 11.964 0.681 -2.258 1.00 94.62 84 THR A C 1
ATOM 645 O O . THR A 1 84 ? 13.058 0.261 -2.624 1.00 94.62 84 THR A O 1
ATOM 648 N N . ALA A 1 85 ? 10.980 -0.155 -1.922 1.00 95.38 85 ALA A N 1
ATOM 649 C CA . ALA A 1 85 ? 11.167 -1.604 -1.929 1.00 95.38 85 ALA A CA 1
ATOM 650 C C . ALA A 1 85 ? 11.327 -2.189 -3.345 1.00 95.38 85 ALA A C 1
ATOM 652 O O . ALA A 1 85 ? 12.101 -3.124 -3.546 1.00 95.38 85 ALA A O 1
ATOM 653 N N . ILE A 1 86 ? 10.594 -1.673 -4.338 1.00 94.88 86 ILE A N 1
ATOM 654 C CA . ILE A 1 86 ? 10.642 -2.181 -5.716 1.00 94.88 86 ILE A CA 1
ATOM 655 C C . ILE A 1 86 ? 11.873 -1.668 -6.461 1.00 94.88 86 ILE A C 1
ATOM 657 O O . ILE A 1 86 ? 12.484 -2.450 -7.182 1.00 94.88 86 ILE A O 1
ATOM 661 N N . LEU A 1 87 ? 12.209 -0.386 -6.321 1.00 93.75 87 LEU A N 1
ATOM 662 C CA . LEU A 1 87 ? 13.278 0.273 -7.068 1.00 93.75 87 LEU A CA 1
ATOM 663 C C . LEU A 1 87 ? 14.533 0.401 -6.211 1.00 93.75 87 LEU A C 1
ATOM 665 O O . LEU A 1 87 ? 15.477 -0.344 -6.430 1.00 93.75 87 LEU A O 1
ATOM 669 N N . ASP A 1 88 ? 14.521 1.284 -5.214 1.00 92.38 88 ASP A N 1
ATOM 670 C CA . ASP A 1 88 ? 15.735 1.725 -4.506 1.00 92.38 88 ASP A CA 1
ATOM 671 C C . ASP A 1 88 ? 16.493 0.574 -3.815 1.00 92.38 88 ASP A C 1
ATOM 673 O O . ASP A 1 88 ? 17.715 0.599 -3.705 1.00 92.38 88 ASP A O 1
ATOM 677 N N . GLN A 1 89 ? 15.781 -0.463 -3.367 1.00 92.31 89 GLN A N 1
ATOM 678 C CA . GLN A 1 89 ? 16.368 -1.651 -2.732 1.00 92.31 89 GLN A CA 1
ATOM 679 C C . GLN A 1 89 ? 16.720 -2.777 -3.716 1.00 92.31 89 GLN A C 1
ATOM 681 O O . GLN A 1 89 ? 17.246 -3.816 -3.307 1.00 92.31 89 GLN A O 1
ATOM 686 N N . HIS A 1 90 ? 16.414 -2.625 -5.004 1.00 93.00 90 HIS A N 1
ATOM 687 C CA . HIS A 1 90 ? 16.693 -3.646 -6.001 1.00 93.00 90 HIS A CA 1
ATOM 688 C C . HIS A 1 90 ? 18.130 -3.538 -6.519 1.00 93.00 90 HIS A C 1
ATOM 690 O O . HIS A 1 90 ? 18.587 -2.479 -6.924 1.00 93.00 90 HIS A O 1
ATOM 696 N N . HIS A 1 91 ? 18.835 -4.666 -6.585 1.00 89.88 91 HIS A N 1
ATOM 697 C CA . HIS A 1 91 ? 20.246 -4.720 -6.990 1.00 89.88 91 HIS A CA 1
ATOM 698 C C . HIS A 1 91 ? 20.549 -4.217 -8.416 1.00 89.88 91 HIS A C 1
ATOM 700 O O . HIS A 1 91 ? 21.692 -3.881 -8.701 1.00 89.88 91 HIS A O 1
ATOM 706 N N . LEU A 1 92 ? 19.552 -4.194 -9.310 1.00 90.50 92 LEU A N 1
ATOM 707 C CA . LEU A 1 92 ? 19.680 -3.661 -10.678 1.00 90.50 92 LEU A CA 1
ATOM 708 C C . LEU A 1 92 ? 19.245 -2.195 -10.803 1.00 90.50 92 LEU A C 1
ATOM 710 O O . LEU A 1 92 ? 19.204 -1.669 -11.912 1.00 90.50 92 LEU A O 1
ATOM 714 N N . TYR A 1 93 ? 18.857 -1.551 -9.704 1.00 91.75 93 TYR A N 1
ATOM 715 C CA . TYR A 1 93 ? 18.498 -0.143 -9.732 1.00 91.75 93 TYR A CA 1
ATOM 716 C C . TYR A 1 93 ? 19.744 0.732 -9.865 1.00 91.75 93 TYR A C 1
ATOM 718 O O . TYR A 1 93 ? 20.758 0.507 -9.209 1.00 91.75 93 TYR A O 1
ATOM 726 N N . ASP A 1 94 ? 19.634 1.748 -10.714 1.00 90.50 94 ASP A N 1
ATOM 727 C CA . ASP A 1 94 ? 20.686 2.726 -10.972 1.00 90.50 94 ASP A CA 1
ATOM 728 C C . ASP A 1 94 ? 20.104 4.128 -10.794 1.00 90.50 94 ASP A C 1
ATOM 730 O O . ASP A 1 94 ? 19.184 4.536 -11.508 1.00 90.50 94 ASP A O 1
ATOM 734 N N . GLU A 1 95 ? 20.628 4.884 -9.834 1.00 87.69 95 GLU A N 1
ATOM 735 C CA . GLU A 1 95 ? 20.155 6.234 -9.545 1.00 87.69 95 GLU A CA 1
ATOM 736 C C . GLU A 1 95 ? 20.294 7.180 -10.747 1.00 87.69 95 GLU A C 1
ATOM 738 O O . GLU A 1 95 ? 19.448 8.066 -10.899 1.00 87.69 95 GLU A O 1
ATOM 743 N N . ALA A 1 96 ? 21.272 6.954 -11.634 1.00 90.44 96 ALA A N 1
ATOM 744 C CA . ALA A 1 96 ? 21.514 7.774 -12.820 1.00 90.44 96 ALA A CA 1
ATOM 745 C C . ALA A 1 96 ? 20.477 7.567 -13.938 1.00 90.44 96 ALA A C 1
ATOM 747 O O . ALA A 1 96 ? 20.352 8.413 -14.826 1.00 90.44 96 ALA A O 1
ATOM 748 N N . ILE A 1 97 ? 19.719 6.467 -13.903 1.00 90.25 97 ILE A N 1
ATOM 749 C CA . ILE A 1 97 ? 18.679 6.163 -14.890 1.00 90.25 97 ILE A CA 1
ATOM 750 C C . ILE A 1 97 ? 17.342 6.761 -14.435 1.00 90.25 97 ILE A C 1
ATOM 752 O O . ILE A 1 97 ? 16.931 6.615 -13.280 1.00 90.25 97 ILE A O 1
ATOM 756 N N . ASP A 1 98 ? 16.631 7.424 -15.351 1.00 90.94 98 ASP A N 1
ATOM 757 C CA . ASP A 1 98 ? 15.265 7.895 -15.109 1.00 90.94 98 ASP A CA 1
ATOM 758 C C . ASP A 1 98 ? 14.240 6.787 -15.399 1.00 90.94 98 ASP A C 1
ATOM 760 O O . ASP A 1 98 ? 14.009 6.403 -16.548 1.00 90.94 98 ASP A O 1
ATOM 764 N N . TYR A 1 99 ? 13.593 6.296 -14.342 1.00 91.31 99 TYR A N 1
ATOM 765 C CA . TYR A 1 99 ? 12.563 5.258 -14.425 1.00 91.31 99 TYR A CA 1
ATOM 766 C C . TYR A 1 99 ? 11.143 5.826 -14.585 1.00 91.31 99 TYR A C 1
ATOM 768 O O . TYR A 1 99 ? 10.182 5.059 -14.678 1.00 91.31 99 TYR A O 1
ATOM 776 N N . SER A 1 100 ? 10.962 7.149 -14.639 1.00 91.25 100 SER A N 1
ATOM 777 C CA . SER A 1 100 ? 9.631 7.783 -14.657 1.00 91.25 100 SER A CA 1
ATOM 778 C C . SER A 1 100 ? 8.769 7.304 -15.832 1.00 91.25 100 SER A C 1
ATOM 780 O O . SER A 1 100 ? 7.582 7.012 -15.670 1.00 91.25 100 SER A O 1
ATOM 782 N N . SER A 1 101 ? 9.365 7.133 -17.014 1.00 90.81 101 SER A N 1
ATOM 783 C CA . SER A 1 101 ? 8.660 6.661 -18.216 1.00 90.81 101 SER A CA 1
ATOM 784 C C . SER A 1 101 ? 8.158 5.217 -18.083 1.00 90.81 101 SER A C 1
ATOM 786 O O . SER A 1 101 ? 7.024 4.912 -18.454 1.00 90.81 101 SER A O 1
ATOM 788 N N . ILE A 1 102 ? 8.958 4.315 -17.504 1.00 90.94 102 ILE A N 1
ATOM 789 C CA . ILE A 1 102 ? 8.550 2.917 -17.324 1.00 90.94 102 ILE A CA 1
ATOM 790 C C . ILE A 1 102 ? 7.519 2.773 -16.200 1.00 90.94 102 ILE A C 1
ATOM 792 O O . ILE A 1 102 ? 6.588 1.975 -16.331 1.00 90.94 102 ILE A O 1
ATOM 796 N N . ILE A 1 103 ? 7.631 3.577 -15.136 1.00 92.12 103 ILE A N 1
ATOM 797 C CA . ILE A 1 103 ? 6.653 3.618 -14.042 1.00 92.12 103 ILE A CA 1
ATOM 798 C C . ILE A 1 103 ? 5.296 4.081 -14.571 1.00 92.12 103 ILE A C 1
ATOM 800 O O . ILE A 1 103 ? 4.301 3.384 -14.380 1.00 92.12 103 ILE A O 1
ATOM 804 N N . THR A 1 104 ? 5.262 5.208 -15.289 1.00 91.06 104 THR A N 1
ATOM 805 C CA . THR A 1 104 ? 4.032 5.777 -15.868 1.00 91.06 104 THR A CA 1
ATOM 806 C C . THR A 1 104 ? 3.411 4.871 -16.936 1.00 91.06 104 THR A C 1
ATOM 808 O O . THR A 1 104 ? 2.187 4.774 -17.025 1.00 91.06 104 THR A O 1
ATOM 811 N N . ALA A 1 105 ? 4.217 4.121 -17.692 1.00 91.88 105 ALA A N 1
ATOM 812 C CA . ALA A 1 105 ? 3.710 3.130 -18.641 1.00 91.88 105 ALA A CA 1
ATOM 813 C C . ALA A 1 105 ? 3.141 1.868 -17.963 1.00 91.88 105 ALA A C 1
ATOM 815 O O . ALA A 1 105 ? 2.203 1.253 -18.477 1.00 91.88 105 ALA A O 1
ATOM 816 N N . LYS A 1 106 ? 3.695 1.452 -16.814 1.00 93.19 106 LYS A N 1
ATOM 817 C CA . LYS A 1 106 ? 3.379 0.168 -16.157 1.00 93.19 106 LYS A CA 1
ATOM 818 C C . LYS A 1 106 ? 2.752 0.314 -14.769 1.00 93.19 106 LYS A C 1
ATOM 820 O O . LYS A 1 106 ? 2.880 -0.576 -13.938 1.00 93.19 106 LYS A O 1
ATOM 825 N N . VAL A 1 107 ? 1.985 1.370 -14.530 1.00 94.69 107 VAL A N 1
ATOM 826 C CA . VAL A 1 107 ? 1.417 1.738 -13.212 1.00 94.69 107 VAL A CA 1
ATOM 827 C C . VAL A 1 107 ? 0.669 0.605 -12.500 1.00 94.69 107 VAL A C 1
ATOM 829 O O . VAL A 1 107 ? 0.725 0.480 -11.281 1.00 94.69 107 VAL A O 1
ATOM 832 N N . LYS A 1 108 ? 0.022 -0.284 -13.263 1.00 95.38 108 LYS A N 1
ATOM 833 C CA . LYS A 1 108 ? -0.758 -1.416 -12.739 1.00 95.38 108 LYS A CA 1
ATOM 834 C C . LYS A 1 108 ? 0.073 -2.429 -11.949 1.00 95.38 108 LYS A C 1
ATOM 836 O O . LYS A 1 108 ? -0.489 -3.151 -11.131 1.00 95.38 108 LYS A O 1
ATOM 841 N N . ILE A 1 109 ? 1.384 -2.521 -12.186 1.00 95.44 109 ILE A N 1
ATOM 842 C CA . ILE A 1 109 ? 2.230 -3.502 -11.487 1.00 95.44 109 ILE A CA 1
ATOM 843 C C . ILE A 1 109 ? 2.420 -3.152 -10.005 1.00 95.44 109 ILE A C 1
ATOM 845 O O . ILE A 1 109 ? 2.745 -4.034 -9.217 1.00 95.44 109 ILE A O 1
ATOM 849 N N . PHE A 1 110 ? 2.188 -1.890 -9.632 1.00 96.50 110 PHE A N 1
ATOM 850 C CA . PHE A 1 110 ? 2.337 -1.392 -8.266 1.00 96.50 110 PHE A CA 1
ATOM 851 C C . PHE A 1 110 ? 1.060 -1.550 -7.432 1.00 96.50 110 PHE A C 1
ATOM 853 O O . PHE A 1 110 ? 1.145 -1.602 -6.207 1.00 96.50 110 PHE A O 1
ATOM 860 N N . ASP A 1 111 ? -0.111 -1.665 -8.072 1.00 96.81 111 ASP A N 1
ATOM 861 C CA . ASP A 1 111 ? -1.421 -1.640 -7.405 1.00 96.81 111 ASP A CA 1
ATOM 862 C C . ASP A 1 111 ? -1.531 -2.672 -6.269 1.00 96.81 111 ASP A C 1
ATOM 864 O O . ASP A 1 111 ? -2.053 -2.362 -5.200 1.00 96.81 111 ASP A O 1
ATOM 868 N N . ASP A 1 112 ? -1.030 -3.896 -6.491 1.00 97.12 112 ASP A N 1
ATOM 869 C CA . ASP A 1 112 ? -1.073 -4.961 -5.482 1.00 97.12 112 ASP A CA 1
ATOM 870 C C . ASP A 1 112 ? -0.198 -4.640 -4.269 1.00 97.12 112 ASP A C 1
ATOM 872 O O . ASP A 1 112 ? -0.650 -4.741 -3.129 1.00 97.12 112 ASP A O 1
ATOM 876 N N . ALA A 1 113 ? 1.047 -4.230 -4.511 1.00 97.25 113 ALA A N 1
ATOM 877 C CA . ALA A 1 113 ? 1.989 -3.912 -3.447 1.00 97.25 113 ALA A CA 1
ATOM 878 C C . ALA A 1 113 ? 1.513 -2.702 -2.627 1.00 97.25 113 ALA A C 1
ATOM 880 O O . ALA A 1 113 ? 1.552 -2.754 -1.397 1.00 97.25 113 ALA A O 1
ATOM 881 N N . ILE A 1 114 ? 1.000 -1.660 -3.293 1.00 97.69 114 ILE A N 1
ATOM 882 C CA . ILE A 1 114 ? 0.434 -0.467 -2.647 1.00 97.69 114 ILE A CA 1
ATOM 883 C C . ILE A 1 114 ? -0.777 -0.851 -1.798 1.00 97.69 114 ILE A C 1
ATOM 885 O O . ILE A 1 114 ? -0.818 -0.522 -0.615 1.00 97.69 114 ILE A O 1
ATOM 889 N N . GLY A 1 115 ? -1.740 -1.586 -2.360 1.00 96.81 115 GLY A N 1
ATOM 890 C CA . GLY A 1 115 ? -2.949 -1.972 -1.636 1.00 96.81 115 GLY A CA 1
ATOM 891 C C . GLY A 1 115 ? -2.665 -2.811 -0.389 1.00 96.81 115 GLY A C 1
ATOM 892 O O . GLY A 1 115 ? -3.199 -2.518 0.682 1.00 96.81 115 GLY A O 1
ATOM 893 N N . TYR A 1 116 ? -1.771 -3.803 -0.489 1.00 97.94 116 TYR A N 1
ATOM 894 C CA . TYR A 1 116 ? -1.345 -4.578 0.680 1.00 97.94 116 TYR A CA 1
ATOM 895 C C . TYR A 1 116 ? -0.569 -3.731 1.695 1.00 97.94 116 TYR A C 1
ATOM 897 O O . TYR A 1 116 ? -0.762 -3.914 2.893 1.00 97.94 116 TYR A O 1
ATOM 905 N N . CYS A 1 117 ? 0.275 -2.794 1.251 1.00 97.75 117 CYS A N 1
ATOM 906 C CA . CYS A 1 117 ? 1.008 -1.895 2.144 1.00 97.75 117 CYS A CA 1
ATOM 907 C C . CYS A 1 117 ? 0.060 -0.979 2.937 1.00 97.75 117 CYS A C 1
ATOM 909 O O . CYS A 1 117 ? 0.191 -0.888 4.156 1.00 97.75 117 CYS A O 1
ATOM 911 N N . ILE A 1 118 ? -0.946 -0.380 2.288 1.00 97.06 118 ILE A N 1
ATOM 912 C CA . ILE A 1 118 ? -1.954 0.443 2.978 1.00 97.06 118 ILE A CA 1
ATOM 913 C C . ILE A 1 118 ? -2.708 -0.395 4.019 1.00 97.06 118 ILE A C 1
ATOM 915 O O . ILE A 1 118 ? -2.879 0.032 5.160 1.00 97.06 118 ILE A O 1
ATOM 919 N N . ALA A 1 119 ? -3.128 -1.607 3.648 1.00 95.56 119 ALA A N 1
ATOM 920 C CA . ALA A 1 119 ? -3.833 -2.502 4.558 1.00 95.56 119 ALA A CA 1
ATOM 921 C C . ALA A 1 119 ? -2.967 -2.939 5.755 1.00 95.56 119 ALA A C 1
ATOM 923 O O . ALA A 1 119 ? -3.468 -2.986 6.876 1.00 95.56 119 ALA A O 1
ATOM 924 N N . ILE A 1 120 ? -1.670 -3.199 5.550 1.00 95.44 120 ILE A N 1
ATOM 925 C CA . ILE A 1 120 ? -0.719 -3.474 6.639 1.00 95.44 120 ILE A CA 1
ATOM 926 C C . ILE A 1 120 ? -0.645 -2.284 7.597 1.00 95.44 120 ILE A C 1
ATOM 928 O O . ILE A 1 120 ? -0.817 -2.486 8.794 1.00 95.44 120 ILE A O 1
ATOM 932 N N . LYS A 1 121 ? -0.496 -1.054 7.088 1.00 94.88 121 LYS A N 1
ATOM 933 C CA . LYS A 1 121 ? -0.461 0.154 7.932 1.00 94.88 121 LYS A CA 1
ATOM 934 C C . LYS A 1 121 ? -1.737 0.321 8.763 1.00 94.88 121 LYS A C 1
ATOM 936 O O . LYS A 1 121 ? -1.666 0.714 9.923 1.00 94.88 121 LYS A O 1
ATOM 941 N N . ALA A 1 122 ? -2.903 -0.007 8.201 1.00 92.00 122 ALA A N 1
ATOM 942 C CA . ALA A 1 122 ? -4.162 0.001 8.948 1.00 92.00 122 ALA A CA 1
ATOM 943 C C . ALA A 1 122 ? -4.170 -1.046 10.078 1.00 92.00 122 ALA A C 1
ATOM 945 O O . ALA A 1 122 ? -4.524 -0.732 11.210 1.00 92.00 122 ALA A O 1
ATOM 946 N N . LEU A 1 123 ? -3.723 -2.276 9.810 1.00 90.44 123 LEU A N 1
ATOM 947 C CA . LEU A 1 123 ? -3.621 -3.324 10.834 1.00 90.44 123 LEU A CA 1
ATOM 948 C C . LEU A 1 123 ? -2.595 -2.979 11.925 1.00 90.44 123 LEU A C 1
ATOM 950 O O . LEU A 1 123 ? -2.845 -3.224 13.104 1.00 90.44 123 LEU A O 1
ATOM 954 N N . GLU A 1 124 ? -1.463 -2.381 11.553 1.00 90.75 124 GLU A N 1
ATOM 955 C CA . GLU A 1 124 ? -0.450 -1.888 12.491 1.00 90.75 124 GLU A CA 1
ATOM 956 C C . GLU A 1 124 ? -1.016 -0.790 13.398 1.00 90.75 124 GLU A C 1
ATOM 958 O O . GLU A 1 124 ? -0.813 -0.851 14.611 1.00 90.75 124 GLU A O 1
ATOM 963 N N . LEU A 1 125 ? -1.810 0.139 12.849 1.00 89.50 125 LEU A N 1
ATOM 964 C CA . LEU A 1 125 ? -2.544 1.142 13.627 1.00 89.50 125 LEU A CA 1
ATOM 965 C C . LEU A 1 125 ? -3.482 0.484 14.656 1.00 89.50 125 LEU A C 1
ATOM 967 O O . LEU A 1 125 ? -3.546 0.918 15.808 1.00 89.50 125 LEU A O 1
ATOM 971 N N . PHE A 1 126 ? -4.186 -0.587 14.275 1.00 86.44 126 PHE A N 1
ATOM 972 C CA . PHE A 1 126 ? -5.087 -1.315 15.182 1.00 86.44 126 PHE A CA 1
ATOM 973 C C . PHE A 1 126 ? -4.340 -2.030 16.310 1.00 86.44 126 PHE A C 1
ATOM 975 O O . PHE A 1 126 ? -4.871 -2.195 17.411 1.00 86.44 126 PHE A O 1
ATOM 982 N N . ILE A 1 127 ? -3.107 -2.456 16.048 1.00 83.25 127 ILE A N 1
ATOM 983 C CA . ILE A 1 127 ? -2.233 -3.057 17.052 1.00 83.25 127 ILE A CA 1
ATOM 984 C C . ILE A 1 127 ? -1.663 -1.987 17.987 1.00 83.25 127 ILE A C 1
ATOM 986 O O . I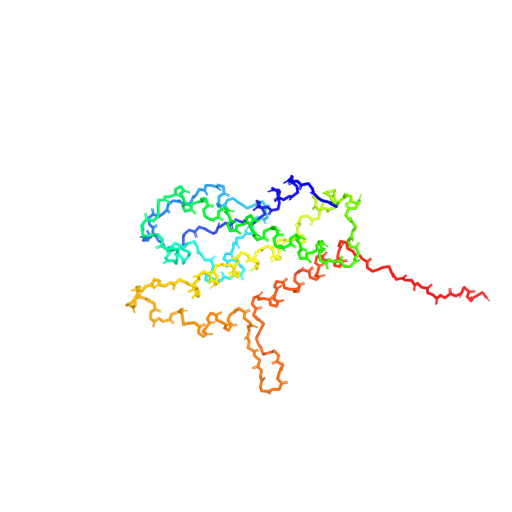LE A 1 127 ? -1.601 -2.207 19.197 1.00 83.25 127 ILE A O 1
ATOM 990 N N . SER A 1 128 ? -1.251 -0.838 17.446 1.00 82.12 128 SER A N 1
ATOM 991 C CA . SER A 1 128 ? -0.591 0.222 18.211 1.00 82.12 128 SER A CA 1
ATOM 992 C C . SER A 1 128 ? -1.558 1.095 19.009 1.00 82.12 128 SER A C 1
ATOM 994 O O . SER A 1 128 ? -1.133 1.789 19.933 1.00 82.12 128 SER A O 1
ATOM 996 N N . THR A 1 129 ? -2.848 1.107 18.664 1.00 74.50 129 THR A N 1
ATOM 997 C CA . THR A 1 129 ? -3.816 1.984 19.327 1.00 74.50 129 THR A CA 1
ATOM 998 C C . THR A 1 129 ? -4.119 1.551 20.766 1.00 74.50 129 THR A C 1
ATOM 1000 O O . THR A 1 129 ? -4.559 0.433 21.058 1.00 74.50 129 THR A O 1
ATOM 1003 N N . GLY A 1 130 ? -3.912 2.489 21.694 1.00 56.72 130 GLY A N 1
ATOM 1004 C CA . GLY A 1 130 ? -4.238 2.349 23.114 1.00 56.72 130 GLY A CA 1
ATOM 1005 C C . GLY A 1 130 ? -5.712 2.601 23.444 1.00 56.72 130 GLY A C 1
ATOM 1006 O O . GLY A 1 130 ? -6.075 2.572 24.622 1.00 56.72 130 GLY A O 1
ATOM 1007 N N . ARG A 1 131 ? -6.570 2.863 22.444 1.00 60.06 131 ARG A N 1
ATOM 1008 C CA . ARG A 1 131 ? -7.993 3.140 22.669 1.00 60.06 131 ARG A CA 1
ATOM 1009 C C . ARG A 1 131 ? -8.700 1.960 23.336 1.00 60.06 131 ARG A C 1
ATOM 1011 O O . ARG A 1 131 ? -8.818 0.858 22.792 1.00 60.06 131 ARG A O 1
ATOM 1018 N N . LYS A 1 132 ? -9.163 2.230 24.558 1.00 47.50 132 LYS A N 1
ATOM 1019 C CA . LYS A 1 132 ? -9.877 1.335 25.472 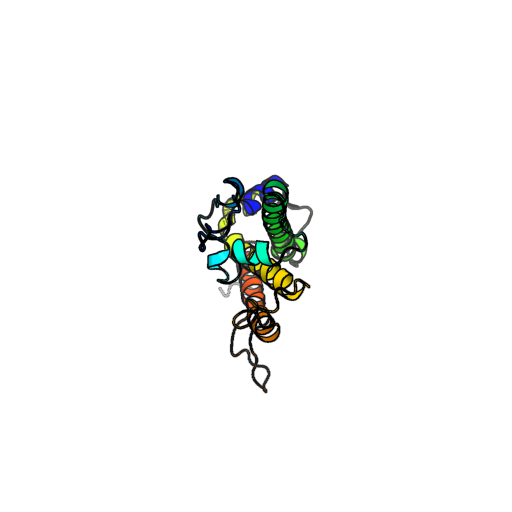1.00 47.50 132 LYS A CA 1
ATOM 1020 C C . LYS A 1 132 ? -11.400 1.527 25.382 1.00 47.50 132 LYS A C 1
ATOM 1022 O O . LYS A 1 132 ? -12.041 1.685 26.415 1.00 47.50 132 LYS A O 1
ATOM 1027 N N . ASN A 1 133 ? -12.017 1.412 24.206 1.00 45.00 133 ASN A N 1
ATOM 1028 C CA . ASN A 1 133 ? -13.437 1.017 24.181 1.00 45.00 133 ASN A CA 1
ATOM 1029 C C . ASN A 1 133 ? -13.506 -0.500 24.407 1.00 45.00 133 ASN A C 1
ATOM 1031 O O . ASN A 1 133 ? -13.758 -1.306 23.515 1.00 45.00 133 ASN A O 1
ATOM 1035 N N . LEU A 1 134 ? -13.156 -0.878 25.641 1.00 45.50 134 LEU A N 1
ATOM 1036 C CA . LEU A 1 134 ? -13.011 -2.245 26.147 1.00 45.50 134 LEU A CA 1
ATOM 1037 C C . LEU A 1 134 ? -14.323 -3.042 26.106 1.00 45.50 134 LEU A C 1
ATOM 1039 O O . LEU A 1 134 ? -14.283 -4.264 26.183 1.00 45.50 134 LEU A O 1
ATOM 1043 N N . THR A 1 135 ? -15.469 -2.378 25.956 1.00 47.97 135 THR A N 1
ATOM 1044 C CA . THR A 1 135 ? -16.784 -3.032 25.940 1.00 47.97 135 THR A CA 1
ATOM 1045 C C . THR A 1 135 ? -17.228 -3.441 24.526 1.00 47.97 135 THR A C 1
ATOM 1047 O O . THR A 1 135 ? -17.941 -4.429 24.395 1.00 47.97 135 THR A O 1
ATOM 1050 N N . GLU A 1 136 ? -16.731 -2.780 23.469 1.00 46.19 136 GLU A N 1
ATOM 1051 C CA . GLU A 1 136 ? -17.075 -3.068 22.057 1.00 46.19 136 GLU A CA 1
ATOM 1052 C C . GLU A 1 136 ? -15.942 -3.752 21.264 1.00 46.19 136 GLU A C 1
ATOM 1054 O O . GLU A 1 136 ? -16.206 -4.431 20.275 1.00 46.19 136 GLU A O 1
ATOM 1059 N N . ARG A 1 137 ? -14.682 -3.709 21.738 1.00 51.66 137 ARG A N 1
ATOM 1060 C CA . ARG A 1 137 ? -13.540 -4.467 21.157 1.00 51.66 137 ARG A CA 1
ATOM 1061 C C . ARG A 1 137 ? -13.667 -6.004 21.251 1.00 51.66 137 ARG A C 1
ATOM 1063 O O . ARG A 1 137 ? -12.796 -6.716 20.753 1.00 51.66 137 ARG A O 1
ATOM 1070 N N . ASN A 1 138 ? -14.705 -6.531 21.900 1.00 46.88 138 ASN A N 1
ATOM 1071 C CA . ASN A 1 138 ? -14.705 -7.847 22.553 1.00 46.88 138 ASN A CA 1
ATOM 1072 C C . ASN A 1 138 ? -14.933 -9.098 21.673 1.00 46.88 138 ASN A C 1
ATOM 1074 O O . ASN A 1 138 ? -15.142 -10.172 22.230 1.00 46.88 138 ASN A O 1
ATOM 1078 N N . ALA A 1 139 ? -14.854 -9.039 20.337 1.00 43.56 139 ALA A N 1
ATOM 1079 C CA . ALA A 1 139 ? -14.988 -10.273 19.538 1.00 43.56 139 ALA A CA 1
ATOM 1080 C C . ALA A 1 139 ? -14.162 -10.377 18.239 1.00 43.56 139 ALA A C 1
ATOM 1082 O O . ALA A 1 139 ? -13.859 -11.498 17.839 1.00 43.56 139 ALA A O 1
ATOM 1083 N N . SER A 1 140 ? -13.754 -9.279 17.584 1.00 50.09 140 SER A N 1
ATOM 1084 C CA . SER A 1 140 ? -13.150 -9.347 16.231 1.00 50.09 140 SER A CA 1
ATOM 1085 C C . SER A 1 140 ? -11.685 -8.895 16.108 1.00 50.09 140 SER A C 1
ATOM 1087 O O . SER A 1 140 ? -11.050 -9.198 15.101 1.00 50.09 140 SER A O 1
ATOM 1089 N N . LEU A 1 141 ? -11.112 -8.215 17.112 1.00 61.84 141 LEU A N 1
ATOM 1090 C CA . LEU A 1 141 ? -9.790 -7.561 17.026 1.00 61.84 141 LEU A CA 1
ATOM 1091 C C . LEU A 1 141 ? -8.855 -7.955 18.185 1.00 61.84 141 LEU A C 1
ATOM 1093 O O . LEU A 1 141 ? -8.253 -7.104 18.846 1.00 61.84 141 LEU A O 1
ATOM 1097 N N . ASN A 1 142 ? -8.734 -9.255 18.470 1.00 69.62 142 ASN A N 1
ATOM 1098 C CA . ASN A 1 142 ? -7.697 -9.739 19.384 1.00 69.62 142 ASN A CA 1
ATOM 1099 C C . ASN A 1 142 ? -6.315 -9.492 18.745 1.00 69.62 142 ASN A C 1
ATOM 1101 O O . ASN A 1 142 ? -6.108 -9.817 17.576 1.00 69.62 142 ASN A O 1
ATOM 1105 N N . PHE A 1 143 ? -5.361 -8.950 19.511 1.00 77.06 143 PHE A N 1
ATOM 1106 C CA . PHE A 1 143 ? -3.972 -8.736 19.078 1.00 77.06 143 PHE A CA 1
ATOM 1107 C C . PHE A 1 143 ? -3.380 -9.984 18.411 1.00 77.06 143 PHE A C 1
ATOM 1109 O O . PHE A 1 143 ? -2.710 -9.885 17.387 1.00 77.06 143 PHE A O 1
ATOM 1116 N N . GLN A 1 144 ? -3.669 -11.169 18.958 1.00 79.31 144 GLN A N 1
ATOM 1117 C CA . GLN A 1 144 ? -3.209 -12.436 18.390 1.00 79.31 144 GLN A CA 1
ATOM 1118 C C . GLN A 1 144 ? -3.791 -12.693 16.994 1.00 79.31 144 GLN A C 1
ATOM 1120 O O . GLN A 1 144 ? -3.056 -13.105 16.104 1.00 79.31 144 GLN A O 1
ATOM 1125 N N . THR A 1 145 ? -5.076 -12.400 16.778 1.00 83.00 145 THR A N 1
ATOM 1126 C CA . THR A 1 145 ? -5.723 -12.517 15.463 1.00 83.00 145 THR A CA 1
ATOM 1127 C C . THR A 1 145 ? -5.104 -11.546 14.466 1.00 83.00 145 THR A C 1
ATOM 1129 O O . THR A 1 145 ? -4.692 -11.968 13.393 1.00 83.00 145 THR A O 1
ATOM 1132 N N . LEU A 1 146 ? -4.944 -10.271 14.837 1.00 85.00 146 LEU A N 1
ATOM 1133 C CA . LEU A 1 146 ? -4.319 -9.261 13.972 1.00 85.00 146 LEU A CA 1
ATOM 1134 C C . LEU A 1 146 ? -2.878 -9.626 13.604 1.00 85.00 146 LEU A C 1
ATOM 1136 O O . LEU A 1 146 ? -2.462 -9.459 12.459 1.00 85.00 146 LEU A O 1
ATOM 1140 N N . LYS A 1 147 ? -2.126 -10.185 14.556 1.00 86.00 147 LYS A N 1
ATOM 1141 C CA . LYS A 1 147 ? -0.772 -10.674 14.308 1.00 86.00 147 LYS A CA 1
ATOM 1142 C C . LYS A 1 147 ? -0.758 -11.845 13.321 1.00 86.00 147 LYS A C 1
ATOM 1144 O O . LYS A 1 147 ? 0.083 -11.866 12.426 1.00 86.00 147 LYS A O 1
ATOM 1149 N N . VAL A 1 148 ? -1.697 -12.785 13.444 1.00 88.38 148 VAL A N 1
ATOM 1150 C CA . VAL A 1 148 ? -1.849 -13.895 12.488 1.00 88.38 148 VAL A CA 1
ATOM 1151 C C . VAL A 1 148 ? -2.271 -13.391 11.104 1.00 88.38 148 VAL A C 1
ATOM 1153 O O . VAL A 1 148 ? -1.766 -13.904 10.112 1.00 88.38 148 VAL A O 1
ATOM 1156 N N . GLU A 1 149 ? -3.124 -12.371 10.997 1.00 88.94 149 GLU A N 1
ATOM 1157 C CA . GLU A 1 149 ? -3.472 -11.767 9.698 1.00 88.94 149 GLU A CA 1
ATOM 1158 C C . GLU A 1 149 ? -2.256 -11.093 9.030 1.00 88.94 149 GLU A C 1
ATOM 1160 O O . GLU A 1 149 ? -2.047 -11.220 7.819 1.00 88.94 149 GLU A O 1
ATOM 1165 N N . LEU A 1 150 ? -1.407 -10.422 9.818 1.00 90.56 150 LEU A N 1
ATOM 1166 C CA . LEU A 1 150 ? -0.167 -9.795 9.347 1.00 90.56 150 LEU A CA 1
ATOM 1167 C C . LEU A 1 150 ? 0.879 -10.819 8.893 1.00 90.56 150 LEU A C 1
ATOM 1169 O O . LEU A 1 150 ? 1.302 -10.810 7.732 1.00 90.56 150 LEU A O 1
ATOM 1173 N N . GLU A 1 151 ? 1.296 -11.696 9.805 1.00 90.06 151 GLU A N 1
ATOM 1174 C CA . GLU A 1 151 ? 2.430 -12.611 9.624 1.00 90.06 151 GLU A CA 1
ATOM 1175 C C . GLU A 1 151 ? 2.031 -13.919 8.927 1.00 90.06 151 GLU A C 1
ATOM 1177 O O . GLU A 1 151 ? 2.837 -14.552 8.238 1.00 90.06 151 GLU A O 1
ATOM 1182 N N . GLY A 1 152 ? 0.772 -14.324 9.070 1.00 89.25 152 GLY A N 1
ATOM 1183 C CA . GLY A 1 152 ? 0.291 -15.651 8.719 1.00 89.25 152 GLY A CA 1
ATOM 1184 C C . GLY A 1 152 ? 0.474 -16.654 9.855 1.00 89.25 152 GLY A C 1
ATOM 1185 O O . GLY A 1 152 ? 0.857 -16.323 10.975 1.00 89.25 152 GLY A O 1
ATOM 1186 N N . ALA A 1 153 ? 0.218 -17.923 9.548 1.00 86.62 153 ALA A N 1
ATOM 1187 C CA . ALA A 1 153 ? 0.414 -19.031 10.477 1.00 86.62 153 ALA A CA 1
ATOM 1188 C C . ALA A 1 153 ? 1.455 -20.003 9.922 1.00 86.62 153 ALA A C 1
ATOM 1190 O O . ALA A 1 153 ? 1.426 -20.337 8.734 1.00 86.62 153 ALA A O 1
ATOM 1191 N N . LYS A 1 154 ? 2.349 -20.491 10.785 1.00 86.31 154 LYS A N 1
ATOM 1192 C CA . LYS A 1 154 ? 3.331 -21.539 10.475 1.00 86.31 154 LYS A CA 1
ATOM 1193 C C . LYS A 1 154 ? 3.077 -22.759 11.357 1.00 86.31 154 LYS A C 1
ATOM 1195 O O . LYS A 1 154 ? 2.620 -22.609 12.485 1.00 86.31 154 LYS A O 1
ATOM 1200 N N . ASN A 1 155 ? 3.349 -23.955 10.841 1.00 84.88 155 ASN A N 1
ATOM 1201 C CA . ASN A 1 155 ? 3.314 -25.179 11.644 1.00 84.88 155 ASN A CA 1
ATOM 1202 C C . ASN A 1 155 ? 4.601 -25.347 12.470 1.00 84.88 155 ASN A C 1
ATOM 1204 O O . ASN A 1 155 ? 5.582 -24.635 12.254 1.00 84.88 155 ASN A O 1
ATOM 1208 N N . ASP A 1 156 ? 4.629 -26.356 13.343 1.00 82.62 156 ASP A N 1
ATOM 1209 C CA . ASP A 1 156 ? 5.784 -26.688 14.199 1.00 82.62 156 ASP A CA 1
ATOM 1210 C C . ASP A 1 156 ? 7.070 -27.009 13.416 1.00 82.62 156 ASP A C 1
ATOM 1212 O O . ASP A 1 156 ? 8.169 -26.999 13.963 1.00 82.62 156 ASP A O 1
ATOM 1216 N N . LYS A 1 157 ? 6.946 -27.291 12.114 1.00 82.19 157 LYS A N 1
ATOM 1217 C CA . LYS A 1 157 ? 8.058 -27.565 11.194 1.00 82.19 157 LYS A CA 1
ATOM 1218 C C . LYS A 1 157 ? 8.505 -26.322 10.409 1.00 82.19 157 LYS A C 1
ATOM 1220 O O . LYS A 1 157 ? 9.348 -26.439 9.526 1.00 82.19 157 LYS A O 1
ATOM 1225 N N . GL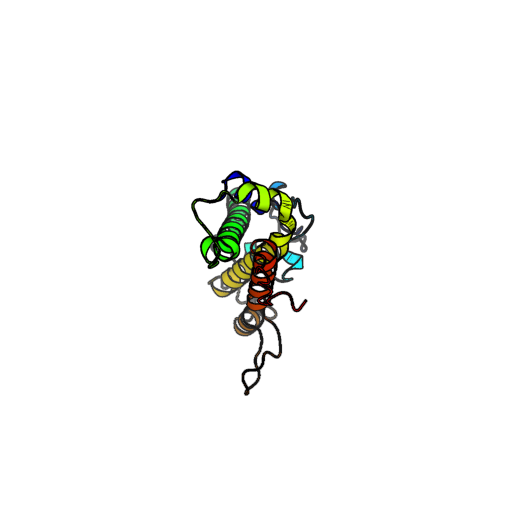Y A 1 158 ? 7.934 -25.148 10.689 1.00 77.44 158 GLY A N 1
ATOM 1226 C CA . GLY A 1 158 ? 8.266 -23.875 10.045 1.00 77.44 158 GLY A CA 1
ATOM 1227 C C . GLY A 1 158 ? 7.605 -23.630 8.682 1.00 77.44 158 GLY A C 1
ATOM 1228 O O . GLY A 1 158 ? 7.844 -22.583 8.080 1.00 77.44 158 GLY A O 1
ATOM 1229 N N . PHE A 1 159 ? 6.754 -24.538 8.193 1.00 78.25 159 PHE A N 1
ATOM 1230 C CA . PHE A 1 159 ? 6.028 -24.352 6.935 1.00 78.25 159 PHE A CA 1
ATOM 1231 C C . PHE A 1 159 ? 4.816 -23.440 7.124 1.00 78.25 159 PHE A C 1
ATOM 1233 O O . PHE A 1 159 ? 4.024 -23.623 8.050 1.00 78.25 159 PHE A O 1
ATOM 1240 N N . THR A 1 160 ? 4.642 -22.487 6.208 1.00 81.75 160 THR A N 1
ATOM 1241 C CA . THR A 1 160 ? 3.503 -21.563 6.188 1.00 81.75 160 THR A CA 1
ATOM 1242 C C . THR A 1 160 ? 2.202 -22.309 5.881 1.00 81.75 160 THR A C 1
ATOM 1244 O O . THR A 1 160 ? 2.025 -22.821 4.778 1.00 81.75 160 THR A O 1
ATOM 1247 N N . ILE A 1 161 ? 1.286 -22.343 6.850 1.00 81.44 161 ILE A N 1
ATOM 1248 C CA . ILE A 1 161 ? -0.068 -22.900 6.722 1.00 81.44 161 ILE A CA 1
ATOM 1249 C C . ILE A 1 161 ? -1.022 -21.852 6.134 1.00 81.44 161 ILE A C 1
ATOM 1251 O O . ILE A 1 161 ? -1.831 -22.162 5.263 1.00 81.44 161 ILE A O 1
ATOM 1255 N N . ALA A 1 162 ? -0.900 -20.598 6.575 1.00 84.56 162 ALA A N 1
ATOM 1256 C CA . ALA A 1 162 ? -1.705 -19.480 6.095 1.00 84.56 162 ALA A CA 1
ATOM 1257 C C . ALA A 1 162 ? -0.797 -18.301 5.748 1.00 84.56 162 ALA A C 1
ATOM 1259 O O . ALA A 1 162 ? 0.087 -17.946 6.527 1.00 84.56 162 ALA A O 1
ATOM 1260 N N . LYS A 1 163 ? -0.996 -17.708 4.567 1.00 87.50 163 LYS A N 1
ATOM 1261 C CA . LYS A 1 163 ? -0.196 -16.570 4.100 1.00 87.50 163 LYS A CA 1
ATOM 1262 C C . LYS A 1 163 ? -0.751 -15.273 4.680 1.00 87.50 163 LYS A C 1
ATOM 1264 O O . LYS A 1 163 ? -1.835 -14.854 4.271 1.00 87.50 163 LYS A O 1
ATOM 1269 N N . GLY A 1 164 ? 0.020 -14.638 5.558 1.00 91.69 164 GLY A N 1
ATOM 1270 C CA . GLY A 1 164 ? -0.275 -13.295 6.043 1.00 91.69 164 GLY A CA 1
ATOM 1271 C C . GLY A 1 164 ? -0.165 -12.242 4.945 1.00 91.69 164 GLY A C 1
ATOM 1272 O O . GLY A 1 164 ? 0.395 -12.484 3.865 1.00 91.69 164 GLY A O 1
ATOM 1273 N N . ILE A 1 165 ? -0.704 -11.058 5.215 1.00 94.19 165 ILE A N 1
ATOM 1274 C CA . ILE A 1 165 ? -0.690 -9.950 4.260 1.00 94.19 165 ILE A CA 1
ATOM 1275 C C . ILE A 1 165 ? 0.729 -9.437 3.966 1.00 94.19 165 ILE A C 1
ATOM 1277 O O . ILE A 1 165 ? 0.985 -9.007 2.841 1.00 94.19 165 ILE A O 1
ATOM 1281 N N . ILE A 1 166 ? 1.679 -9.583 4.900 1.00 94.50 166 ILE A N 1
ATOM 1282 C CA . ILE A 1 166 ? 3.093 -9.226 4.683 1.00 94.50 166 ILE A CA 1
ATOM 1283 C C . ILE A 1 166 ? 3.680 -10.045 3.530 1.00 94.50 166 ILE A C 1
ATOM 1285 O O . ILE A 1 166 ? 4.205 -9.481 2.571 1.00 94.50 166 ILE A O 1
ATOM 1289 N N . LEU A 1 167 ? 3.490 -11.367 3.548 1.00 94.06 167 LEU A N 1
ATOM 1290 C CA . LEU A 1 167 ? 3.963 -12.240 2.473 1.00 94.06 167 LEU A CA 1
ATOM 1291 C C . LEU A 1 167 ? 3.276 -11.921 1.133 1.00 94.06 167 LEU A C 1
ATOM 1293 O O . LEU A 1 167 ? 3.896 -12.013 0.075 1.00 94.06 167 LEU A O 1
ATOM 1297 N N . LYS A 1 168 ? 1.993 -11.528 1.147 1.00 95.62 168 LYS A N 1
ATOM 1298 C CA . LYS A 1 168 ? 1.292 -11.089 -0.073 1.00 95.62 168 LYS A CA 1
ATOM 1299 C C . LYS A 1 168 ? 1.903 -9.800 -0.641 1.00 95.62 168 LYS A C 1
ATOM 1301 O O . LYS A 1 168 ? 2.092 -9.730 -1.857 1.00 95.62 168 LYS A O 1
ATOM 1306 N N . LYS A 1 169 ? 2.264 -8.831 0.216 1.00 97.25 169 LYS A N 1
ATOM 1307 C CA . LYS A 1 169 ? 3.001 -7.613 -0.174 1.00 97.25 169 LYS A CA 1
ATOM 1308 C C . LYS A 1 169 ? 4.347 -7.971 -0.806 1.00 97.25 169 LYS A C 1
ATOM 1310 O O . LYS A 1 169 ? 4.637 -7.510 -1.906 1.00 97.25 169 LYS A O 1
ATOM 1315 N N . GLU A 1 170 ? 5.136 -8.828 -0.160 1.00 95.31 170 GLU A N 1
ATOM 1316 C CA . GLU A 1 170 ? 6.454 -9.250 -0.657 1.00 95.31 170 GLU A CA 1
ATOM 1317 C C . GLU A 1 170 ? 6.373 -9.922 -2.033 1.00 95.31 170 GLU A C 1
ATOM 1319 O O . GLU A 1 170 ? 7.132 -9.588 -2.940 1.00 95.31 170 GLU A O 1
ATOM 1324 N N . LEU A 1 171 ? 5.411 -10.829 -2.230 1.00 95.44 171 LEU A N 1
ATOM 1325 C CA . LEU A 1 171 ? 5.201 -11.478 -3.526 1.00 95.44 171 LEU A CA 1
ATOM 1326 C C . LEU A 1 171 ? 4.782 -10.479 -4.616 1.00 95.44 171 LEU A C 1
ATOM 1328 O O . LEU A 1 171 ? 5.198 -10.621 -5.768 1.00 95.44 171 LEU A O 1
ATOM 1332 N N . ALA A 1 172 ? 3.979 -9.468 -4.272 1.00 96.50 172 ALA A N 1
ATOM 1333 C CA . ALA A 1 172 ? 3.606 -8.402 -5.199 1.00 96.50 172 ALA A CA 1
ATOM 1334 C C . ALA A 1 172 ? 4.814 -7.530 -5.585 1.00 96.50 172 ALA A C 1
ATOM 1336 O O . ALA A 1 172 ? 5.003 -7.254 -6.770 1.00 96.50 172 ALA A O 1
ATOM 1337 N N . ILE A 1 173 ? 5.669 -7.179 -4.617 1.00 96.50 173 ILE A N 1
ATOM 1338 C CA . ILE A 1 173 ? 6.933 -6.459 -4.849 1.00 96.50 173 ILE A CA 1
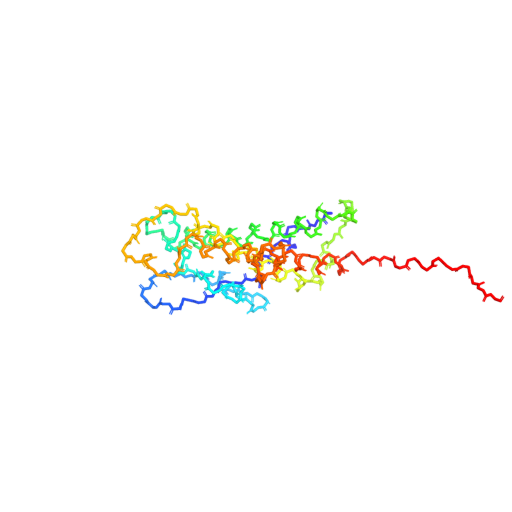ATOM 1339 C C . ILE A 1 173 ? 7.833 -7.259 -5.796 1.00 96.50 173 ILE A C 1
ATOM 1341 O O . ILE A 1 173 ? 8.254 -6.737 -6.825 1.00 96.50 173 ILE A O 1
ATOM 1345 N N . GLN A 1 174 ? 8.053 -8.549 -5.522 1.00 94.81 174 GLN A N 1
ATOM 1346 C CA . GLN A 1 174 ? 8.873 -9.412 -6.382 1.00 94.81 174 GLN A CA 1
ATOM 1347 C C . GLN A 1 174 ? 8.312 -9.518 -7.805 1.00 94.81 174 GLN A C 1
ATOM 1349 O O . GLN A 1 174 ? 9.060 -9.534 -8.783 1.00 94.81 174 GLN A O 1
ATOM 1354 N N . LYS A 1 175 ? 6.983 -9.592 -7.947 1.00 95.00 175 LYS A N 1
ATOM 1355 C CA . LYS A 1 175 ? 6.326 -9.617 -9.258 1.00 95.00 175 LYS A CA 1
ATOM 1356 C C . LYS A 1 175 ? 6.565 -8.315 -10.026 1.00 95.00 175 LYS A C 1
ATOM 1358 O O . LYS A 1 175 ? 6.859 -8.379 -11.216 1.00 95.00 175 LYS A O 1
ATOM 1363 N N . ALA A 1 176 ? 6.460 -7.164 -9.365 1.00 94.69 176 ALA A N 1
ATOM 1364 C CA . ALA A 1 176 ? 6.737 -5.868 -9.977 1.00 94.69 176 ALA A CA 1
ATOM 1365 C C . ALA A 1 176 ? 8.216 -5.732 -10.375 1.00 94.69 176 ALA A C 1
ATOM 1367 O O . ALA A 1 176 ? 8.508 -5.360 -11.511 1.00 94.69 176 ALA A O 1
ATOM 1368 N N . GLN A 1 177 ? 9.137 -6.134 -9.492 1.00 94.12 177 GLN A N 1
ATOM 1369 C CA . GLN A 1 177 ? 10.579 -6.137 -9.751 1.00 94.12 177 GLN A CA 1
ATOM 1370 C C . GLN A 1 177 ? 10.936 -6.957 -10.991 1.00 94.12 177 GLN A C 1
ATOM 1372 O O . GLN A 1 177 ? 11.622 -6.449 -11.865 1.00 94.12 177 GLN A O 1
ATOM 1377 N N . ARG A 1 178 ? 10.395 -8.172 -11.148 1.00 92.00 178 ARG A N 1
ATOM 1378 C CA . ARG A 1 178 ? 10.643 -9.005 -12.343 1.00 92.00 178 ARG A CA 1
ATOM 1379 C C . ARG A 1 178 ? 10.184 -8.366 -13.656 1.00 92.00 178 ARG A C 1
ATOM 1381 O O . ARG A 1 178 ? 10.694 -8.718 -14.714 1.00 92.00 178 ARG A O 1
ATOM 1388 N N . ILE A 1 179 ? 9.185 -7.483 -13.608 1.00 91.25 179 ILE A N 1
ATOM 1389 C CA . ILE A 1 179 ? 8.644 -6.803 -14.794 1.00 91.25 179 ILE A CA 1
ATOM 1390 C C . ILE A 1 179 ? 9.443 -5.535 -15.129 1.00 91.25 179 ILE A C 1
ATOM 1392 O O . ILE A 1 179 ? 9.518 -5.154 -16.303 1.00 91.25 179 ILE A O 1
ATOM 1396 N N . LEU A 1 180 ? 9.983 -4.857 -14.113 1.00 90.44 180 LEU A N 1
ATOM 1397 C CA . LEU A 1 180 ? 10.806 -3.653 -14.267 1.00 90.44 180 LEU A CA 1
ATOM 1398 C C . LEU A 1 180 ? 12.261 -3.988 -14.586 1.00 90.44 180 LEU A C 1
ATOM 1400 O O . LEU A 1 180 ? 12.858 -3.342 -15.438 1.00 90.44 180 LEU A O 1
ATOM 1404 N N . PHE A 1 181 ? 12.781 -5.028 -13.946 1.00 90.00 181 PHE A N 1
ATOM 1405 C CA . PHE A 1 181 ? 14.148 -5.512 -14.057 1.00 90.00 181 PHE A CA 1
ATOM 1406 C C . PHE A 1 181 ? 14.124 -6.974 -14.526 1.00 90.00 181 PHE A C 1
ATOM 1408 O O . PHE A 1 181 ? 14.291 -7.895 -13.721 1.00 90.00 181 PHE A O 1
ATOM 1415 N N . PRO A 1 182 ? 13.821 -7.227 -15.811 1.00 82.56 182 PRO A N 1
ATOM 1416 C CA . PRO A 1 182 ? 13.850 -8.580 -16.339 1.00 82.56 182 PRO A CA 1
ATOM 1417 C C . PRO A 1 182 ? 15.284 -9.117 -16.282 1.00 82.56 182 PRO A C 1
ATOM 1419 O O . PRO A 1 182 ? 16.216 -8.461 -16.738 1.00 82.56 182 PRO A O 1
ATOM 1422 N N . ASN A 1 183 ? 15.459 -10.325 -15.746 1.00 72.94 183 ASN A N 1
ATOM 1423 C CA . ASN A 1 183 ? 16.747 -11.008 -15.813 1.00 72.94 183 ASN A CA 1
ATOM 1424 C C . ASN A 1 183 ? 17.079 -11.281 -17.285 1.00 72.94 183 ASN A C 1
ATOM 1426 O O . ASN A 1 183 ? 16.307 -11.952 -17.975 1.00 72.94 183 ASN A O 1
ATOM 1430 N N . GLU A 1 184 ? 18.225 -10.800 -17.758 1.00 62.81 184 GLU A N 1
ATOM 1431 C CA . GLU A 1 184 ? 18.742 -11.203 -19.061 1.00 62.81 184 GLU A CA 1
ATOM 1432 C C . GLU A 1 184 ? 19.104 -12.694 -19.008 1.00 62.81 184 GLU A C 1
ATOM 1434 O O . GLU A 1 184 ? 19.936 -13.127 -18.209 1.00 62.81 184 GLU A O 1
ATOM 1439 N N . ILE A 1 185 ? 18.453 -13.511 -19.842 1.00 61.50 185 ILE A N 1
ATOM 1440 C CA . ILE A 1 185 ? 18.868 -14.901 -20.043 1.00 61.50 185 ILE A CA 1
ATOM 1441 C C . ILE A 1 185 ? 20.103 -14.854 -20.941 1.00 61.50 185 ILE A C 1
ATOM 1443 O O . ILE A 1 185 ? 19.990 -14.804 -22.165 1.00 61.50 185 ILE A O 1
ATOM 1447 N N . LEU A 1 186 ? 21.289 -14.861 -20.337 1.00 58.56 186 LEU A N 1
ATOM 1448 C CA . LEU A 1 186 ? 22.532 -15.058 -21.073 1.00 58.56 186 LEU A CA 1
ATOM 1449 C C . LEU A 1 186 ? 22.585 -16.521 -21.537 1.00 58.56 186 LEU A C 1
ATOM 1451 O O . LEU A 1 186 ? 22.874 -17.425 -20.751 1.00 58.56 186 LEU A O 1
ATOM 1455 N N . ILE A 1 187 ? 22.272 -16.774 -22.812 1.00 64.94 187 ILE A N 1
ATOM 1456 C CA . ILE A 1 187 ? 22.528 -18.074 -23.441 1.00 64.94 187 ILE A CA 1
ATOM 1457 C C . ILE A 1 187 ? 24.039 -18.161 -23.678 1.00 64.94 187 ILE A C 1
ATOM 1459 O O . ILE A 1 187 ? 24.539 -17.757 -24.723 1.00 64.94 187 ILE A O 1
ATOM 1463 N N . ASN A 1 188 ? 24.774 -18.680 -22.695 1.00 56.78 188 ASN A N 1
ATOM 1464 C CA . ASN A 1 188 ? 26.155 -19.108 -22.901 1.00 56.78 188 ASN A CA 1
ATOM 1465 C C . ASN A 1 188 ? 26.142 -20.421 -23.687 1.00 56.78 188 ASN A C 1
ATOM 1467 O O . ASN A 1 188 ? 26.144 -21.510 -23.114 1.00 56.78 188 ASN A O 1
ATOM 1471 N N . GLY A 1 189 ? 26.090 -20.305 -25.006 1.00 58.72 189 GLY A N 1
ATOM 1472 C CA . GLY A 1 189 ? 26.333 -21.405 -25.921 1.00 58.72 189 GLY A CA 1
ATOM 1473 C C . GLY A 1 189 ? 27.088 -20.870 -27.121 1.00 58.72 189 GLY A C 1
ATOM 1474 O O . GLY A 1 189 ? 26.551 -20.042 -27.855 1.00 58.72 189 GLY A O 1
ATOM 1475 N N . ASP A 1 190 ? 28.322 -21.338 -27.317 1.00 55.97 190 ASP A N 1
ATOM 1476 C CA . ASP A 1 190 ? 28.961 -21.225 -28.623 1.00 55.97 190 ASP A CA 1
ATOM 1477 C C . ASP A 1 190 ? 28.015 -21.843 -29.660 1.00 55.97 190 ASP A C 1
ATOM 1479 O O . ASP A 1 190 ? 27.425 -22.900 -29.394 1.00 55.97 190 ASP A O 1
ATOM 1483 N N . PRO A 1 191 ? 27.814 -21.206 -30.824 1.00 57.53 191 PRO A N 1
ATOM 1484 C CA . PRO A 1 191 ? 26.984 -21.791 -31.853 1.00 57.53 191 PRO A CA 1
ATOM 1485 C C . PRO A 1 191 ? 27.666 -23.079 -32.320 1.00 57.53 191 PRO A C 1
ATOM 1487 O O . PRO A 1 191 ? 28.736 -23.055 -32.928 1.00 57.53 191 PRO A O 1
ATOM 1490 N N . ILE A 1 192 ? 27.056 -24.213 -31.981 1.00 59.53 192 ILE A N 1
ATOM 1491 C CA . ILE A 1 192 ? 27.450 -25.517 -32.502 1.00 59.53 192 ILE A CA 1
ATOM 1492 C C . ILE A 1 192 ? 26.955 -25.545 -33.952 1.00 59.53 192 ILE A C 1
ATOM 1494 O O . ILE A 1 192 ? 25.786 -25.842 -34.203 1.00 59.53 192 ILE A O 1
ATOM 1498 N N . TRP A 1 193 ? 27.828 -25.128 -34.870 1.00 50.28 193 TRP A N 1
ATOM 1499 C CA . TRP A 1 193 ? 27.683 -25.322 -36.314 1.00 50.28 193 TRP A CA 1
ATOM 1500 C C . TRP A 1 193 ? 28.199 -26.704 -36.709 1.00 50.28 193 TRP A C 1
ATOM 1502 O O . TRP A 1 193 ? 29.269 -27.100 -36.189 1.00 50.28 193 TRP A O 1
#

Radius of gyration: 19.69 Å; chains: 1; bounding box: 53×45×62 Å